Protein AF-A0A399XXJ6-F1 (afdb_monomer)

Mean predicted aligned error: 16.65 Å

Nearest PDB structures (foldseek):
  1hqc-assembly2_B  TM=5.751E-01  e=1.781E+00  Thermus thermophilus
  6td7-assembly1_A  TM=2.161E-01  e=7.548E+00  Chlamydomonas reinhardtii

Solvent-accessible surface are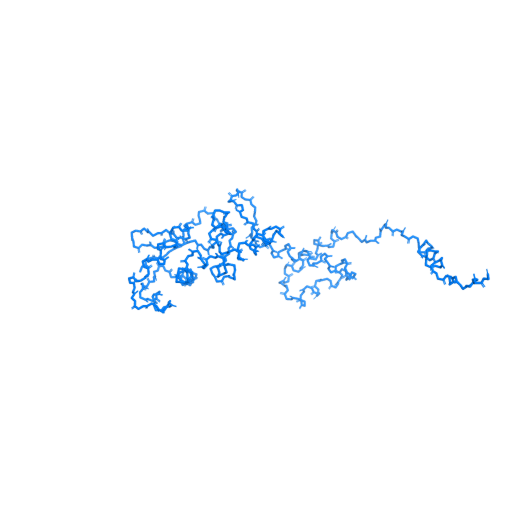a (backbone atoms only — not comparable to full-atom values): 12657 Å² total; per-residue (Å²): 69,40,40,46,67,54,80,70,96,45,100,67,73,72,78,47,40,46,57,84,32,70,63,35,59,68,63,44,23,84,75,41,36,64,63,21,47,48,50,49,34,57,53,51,50,42,40,75,74,70,40,57,58,48,57,52,52,60,55,19,56,76,66,74,45,95,43,49,72,68,47,53,61,26,53,48,37,31,33,77,68,69,46,27,46,78,55,96,73,29,42,27,29,52,84,42,43,65,54,72,41,74,80,58,42,73,71,41,58,70,73,57,32,51,54,49,50,52,39,38,77,68,66,75,47,69,57,74,74,88,66,87,85,81,85,75,54,74,59,62,58,47,51,50,41,26,54,51,38,41,49,44,45,74,73,67,47,55,78,91,50,45,44,62,56,34,46,75,70,70,44,57,67,72,53,27,50,56,14,38,54,56,22,58,78,65,53,73,70,91,78,81,72,80,70,52,70,64,59,59,48,51,56,52,54,68,72,64,63,79,88,74,81,81,92,131

Sequence (216 aa):
MKIAYLNDDNDASPPGHLPTSRYVRRYWSPLLGTAAVGCFIVITEAIDDGRTSIPPLEIAEALGLESPTDLTQPIANLARSGLAVAINGQVLVRRTAPTLRQEYEYRLPPALREAHRRLRSQGLISSSPPQPAAERTGHDEVDRARLLALSLLRMGLAPERLEDEMHRRRLHPALAYQASVWAIERHVPASDSICDEREIREICEAALVPTSDQSA

Radius of gyration: 27.02 Å; Cα contacts (8 Å, |Δi|>4): 228; chains: 1; bounding box: 94×39×58 Å

pLDDT: mean 75.76, std 18.96, range [28.94, 95.62]

Structure (mmCIF, N/CA/C/O backbone):
data_AF-A0A399XXJ6-F1
#
_entry.id   AF-A0A399XXJ6-F1
#
loop_
_atom_site.group_PDB
_atom_site.id
_atom_site.type_symbol
_atom_site.label_atom_id
_atom_site.label_alt_id
_atom_site.label_comp_id
_atom_site.label_asym_id
_atom_site.label_entity_id
_atom_site.label_seq_id
_atom_site.pdbx_PDB_ins_code
_atom_site.Cartn_x
_atom_site.Cartn_y
_atom_site.Cartn_z
_atom_site.occupancy
_atom_site.B_iso_or_equiv
_atom_site.auth_seq_id
_atom_site.auth_comp_id
_atom_site.auth_asym_id
_atom_site.auth_atom_id
_atom_site.pdbx_PDB_model_num
ATOM 1 N N . MET A 1 1 ? -19.306 1.334 6.830 1.00 89.44 1 MET A N 1
ATOM 2 C CA . MET A 1 1 ? -18.489 2.447 6.306 1.00 89.44 1 MET A CA 1
ATOM 3 C C . MET A 1 1 ? -18.336 2.221 4.820 1.00 89.44 1 MET A C 1
ATOM 5 O O . MET A 1 1 ? -17.965 1.118 4.438 1.00 89.44 1 MET A O 1
ATOM 9 N N . LYS A 1 2 ? -18.683 3.207 3.987 1.00 89.62 2 LYS A N 1
ATOM 10 C CA . LYS A 1 2 ? -18.550 3.054 2.531 1.00 89.62 2 LYS A CA 1
ATOM 11 C C . LYS A 1 2 ? -17.080 3.128 2.139 1.00 89.62 2 LYS A C 1
ATOM 13 O O . LYS A 1 2 ? -16.351 3.955 2.688 1.00 89.62 2 LYS A O 1
ATOM 18 N N . ILE A 1 3 ? -16.681 2.275 1.206 1.00 89.38 3 ILE A N 1
ATOM 19 C CA . ILE A 1 3 ? -15.308 2.175 0.720 1.00 89.38 3 ILE A CA 1
ATOM 20 C C . ILE A 1 3 ? -15.307 2.141 -0.802 1.00 89.38 3 ILE A C 1
ATOM 22 O O . ILE A 1 3 ? -16.217 1.589 -1.417 1.00 89.38 3 ILE A O 1
ATOM 26 N N . ALA A 1 4 ? -14.299 2.762 -1.394 1.00 83.44 4 ALA A N 1
ATOM 27 C CA . ALA A 1 4 ? -14.036 2.707 -2.823 1.00 83.44 4 ALA A CA 1
ATOM 28 C C . ALA A 1 4 ? -12.575 3.082 -3.076 1.00 83.44 4 ALA A C 1
ATOM 30 O O . ALA A 1 4 ? -11.894 3.616 -2.192 1.00 83.44 4 ALA A O 1
ATOM 31 N N . TYR A 1 5 ? -12.094 2.840 -4.291 1.00 86.12 5 TYR A N 1
ATOM 32 C CA . TYR A 1 5 ? -10.847 3.454 -4.713 1.00 86.12 5 TYR A CA 1
ATOM 33 C C . TYR A 1 5 ? -11.047 4.951 -4.964 1.00 86.12 5 TYR A C 1
ATOM 35 O O . TYR A 1 5 ? -12.102 5.394 -5.415 1.00 86.12 5 TYR A O 1
ATOM 43 N N . LEU A 1 6 ? -10.025 5.742 -4.649 1.00 81.62 6 LEU A N 1
ATOM 44 C CA . LEU A 1 6 ? -9.923 7.132 -5.078 1.00 81.62 6 LEU A CA 1
ATOM 45 C C . LEU A 1 6 ? -9.841 7.131 -6.620 1.00 81.62 6 LEU A C 1
ATOM 47 O O . LEU A 1 6 ? -8.840 6.638 -7.129 1.00 81.62 6 LEU A O 1
ATOM 51 N N . ASN A 1 7 ? -10.894 7.600 -7.313 1.00 61.00 7 ASN A N 1
ATOM 52 C CA . ASN A 1 7 ? -11.099 7.540 -8.776 1.00 61.00 7 ASN A CA 1
ATOM 53 C C . ASN A 1 7 ? -9.805 7.439 -9.617 1.00 61.00 7 ASN A C 1
ATOM 55 O O . ASN A 1 7 ? -9.025 8.390 -9.679 1.00 61.00 7 ASN A O 1
ATOM 59 N N . ASP A 1 8 ? -9.642 6.305 -10.309 1.00 49.72 8 ASP A N 1
ATOM 60 C CA . ASP A 1 8 ? -8.789 6.133 -11.493 1.00 49.72 8 ASP A CA 1
ATOM 61 C C . ASP A 1 8 ? -9.619 6.619 -12.707 1.00 49.72 8 ASP A C 1
ATOM 63 O O . ASP A 1 8 ? -10.210 5.819 -13.421 1.00 49.72 8 ASP A O 1
ATOM 67 N N . ASP A 1 9 ? -9.699 7.931 -12.971 1.00 38.97 9 ASP A N 1
ATOM 68 C CA . ASP A 1 9 ? -10.221 8.454 -14.264 1.00 38.97 9 ASP A CA 1
ATOM 69 C C . ASP A 1 9 ? -9.230 8.203 -15.428 1.00 38.97 9 ASP A C 1
ATOM 71 O O . ASP A 1 9 ? -9.259 8.843 -16.477 1.00 38.97 9 ASP A O 1
ATOM 75 N N . ASN A 1 10 ? -8.299 7.272 -15.237 1.00 41.50 10 ASN A N 1
ATOM 76 C CA . ASN A 1 10 ? -7.299 6.876 -16.201 1.00 41.50 10 ASN A CA 1
ATOM 77 C C . ASN A 1 10 ? -7.012 5.394 -15.940 1.00 41.50 10 ASN A C 1
ATOM 79 O O . ASN A 1 10 ? -6.509 5.058 -14.873 1.00 41.50 10 ASN A O 1
ATOM 83 N N . ASP A 1 11 ? -7.293 4.514 -16.904 1.00 39.56 11 ASP A N 1
ATOM 84 C CA . ASP A 1 11 ? -7.053 3.053 -16.861 1.00 39.56 11 ASP A CA 1
ATOM 85 C C . ASP A 1 11 ? -5.584 2.645 -16.564 1.00 39.56 11 ASP A C 1
ATOM 87 O O . ASP A 1 11 ? -5.227 1.467 -16.536 1.00 39.56 11 ASP A O 1
ATOM 91 N N . ALA A 1 12 ? -4.700 3.614 -16.324 1.00 46.28 12 ALA A N 1
ATOM 92 C CA . ALA A 1 12 ? -3.326 3.436 -15.897 1.00 46.28 12 ALA A CA 1
ATOM 93 C C . ALA A 1 12 ? -3.186 3.769 -14.403 1.00 46.28 12 ALA A C 1
ATOM 95 O O . ALA A 1 12 ? -2.730 4.855 -14.035 1.00 46.28 12 ALA A O 1
ATOM 96 N N . SER A 1 13 ? -3.533 2.810 -13.540 1.00 44.03 13 SER A N 1
ATOM 97 C CA . SER A 1 13 ? -3.241 2.897 -12.105 1.00 44.03 13 SER A CA 1
ATOM 98 C C . SER A 1 13 ? -1.746 3.238 -11.916 1.00 44.03 13 SER A C 1
ATOM 100 O O . SER A 1 13 ? -0.884 2.540 -12.462 1.00 44.03 13 SER A O 1
ATOM 102 N N . PRO A 1 14 ? -1.386 4.322 -11.204 1.00 47.25 14 PRO A N 1
ATOM 103 C CA . PRO A 1 14 ? -0.011 4.811 -11.163 1.00 47.25 14 PRO A CA 1
ATOM 104 C C . PRO A 1 14 ? 0.947 3.779 -10.543 1.00 47.25 14 PRO A C 1
ATOM 106 O O . PRO A 1 14 ? 0.575 3.099 -9.577 1.00 47.25 14 PRO A O 1
ATOM 109 N N . PRO A 1 15 ? 2.205 3.698 -11.023 1.00 63.66 15 PRO A N 1
ATOM 110 C CA . PRO A 1 15 ? 3.189 2.746 -10.523 1.00 63.66 15 PRO A CA 1
ATOM 111 C C . PRO A 1 15 ? 3.397 2.929 -9.018 1.00 63.66 15 PRO A C 1
ATOM 113 O O . PRO A 1 15 ? 3.854 3.972 -8.544 1.00 63.66 15 PRO A O 1
ATOM 116 N N . GLY A 1 16 ? 3.070 1.892 -8.256 1.00 75.62 16 GLY A N 1
ATOM 117 C CA . GLY A 1 16 ? 3.161 1.899 -6.805 1.00 75.62 16 GLY A CA 1
ATOM 118 C C . GLY A 1 16 ? 3.328 0.496 -6.242 1.00 75.62 16 GLY A C 1
ATOM 119 O O . GLY A 1 16 ? 3.365 -0.497 -6.960 1.00 75.62 16 GLY A O 1
ATOM 120 N N . HIS A 1 17 ? 3.464 0.426 -4.929 1.00 83.00 17 HIS A N 1
ATOM 121 C CA . HIS A 1 17 ? 3.656 -0.798 -4.174 1.00 83.00 17 HIS A CA 1
ATOM 122 C C . HIS A 1 17 ? 2.310 -1.276 -3.644 1.00 83.00 17 HIS A C 1
ATOM 124 O O . HIS A 1 17 ? 1.564 -0.490 -3.054 1.00 83.00 17 HIS A O 1
ATOM 130 N N . LEU A 1 18 ? 2.013 -2.564 -3.826 1.00 85.81 18 LEU A N 1
ATOM 131 C CA . LEU A 1 18 ? 0.809 -3.166 -3.259 1.00 85.81 18 LEU A CA 1
ATOM 132 C C . LEU A 1 18 ? 0.791 -2.998 -1.728 1.00 85.81 18 LEU A C 1
ATOM 134 O O . LEU A 1 18 ? 1.863 -3.060 -1.108 1.00 85.81 18 LEU A O 1
ATOM 138 N N . PRO A 1 19 ? -0.389 -2.841 -1.104 1.00 85.88 19 PRO A N 1
ATOM 139 C CA . PRO A 1 19 ? -0.533 -2.717 0.351 1.00 85.88 19 PRO A CA 1
ATOM 140 C C . PRO A 1 19 ? 0.173 -3.840 1.126 1.00 85.88 19 PRO A C 1
ATOM 142 O O . PRO A 1 19 ? 0.833 -3.598 2.136 1.00 85.88 19 PRO A O 1
ATOM 145 N N . THR A 1 20 ? 0.114 -5.064 0.599 1.00 85.25 20 THR A N 1
ATOM 146 C CA . THR A 1 20 ? 0.713 -6.272 1.187 1.00 85.25 20 THR A CA 1
ATOM 147 C C . THR A 1 20 ? 2.219 -6.402 0.939 1.00 85.25 20 THR A C 1
ATOM 149 O O . THR A 1 20 ? 2.886 -7.239 1.554 1.00 85.25 20 THR A O 1
ATOM 152 N N . SER A 1 21 ? 2.791 -5.569 0.065 1.00 83.88 21 SER A N 1
ATOM 153 C CA . SER A 1 21 ? 4.190 -5.677 -0.346 1.00 83.88 21 SER A CA 1
ATOM 154 C C . SER A 1 21 ? 5.167 -5.465 0.814 1.00 83.88 21 SER A C 1
ATOM 156 O O . SER A 1 21 ? 4.954 -4.682 1.749 1.00 83.88 21 SER A O 1
ATOM 158 N N . ARG A 1 22 ? 6.339 -6.102 0.702 1.00 85.81 22 ARG A N 1
ATOM 159 C CA . ARG A 1 22 ? 7.446 -5.901 1.648 1.00 85.81 22 ARG A CA 1
ATOM 160 C C . ARG A 1 22 ? 7.877 -4.436 1.726 1.00 85.81 22 ARG A C 1
ATOM 162 O O . ARG A 1 22 ? 8.304 -3.991 2.789 1.00 85.81 22 ARG A O 1
ATOM 169 N N . TYR A 1 23 ? 7.777 -3.696 0.622 1.00 88.81 23 TYR A N 1
ATOM 170 C CA . TYR A 1 23 ? 8.136 -2.285 0.584 1.00 88.81 23 TYR A CA 1
ATOM 171 C C . TYR A 1 23 ? 7.228 -1.455 1.503 1.00 88.81 23 TYR A C 1
ATOM 173 O O . TYR A 1 23 ? 7.738 -0.727 2.356 1.00 88.81 23 TYR A O 1
ATOM 181 N N . VAL A 1 24 ? 5.902 -1.607 1.394 1.00 88.44 24 VAL A N 1
ATOM 182 C CA . VAL A 1 24 ? 4.937 -0.895 2.253 1.00 88.44 24 VAL A CA 1
ATOM 183 C C . VAL A 1 24 ? 5.159 -1.253 3.716 1.00 88.44 24 VAL A C 1
ATOM 185 O O . VAL A 1 24 ? 5.361 -0.370 4.553 1.00 88.44 24 VAL A O 1
ATOM 188 N N . ARG A 1 25 ? 5.262 -2.547 4.022 1.00 89.44 25 ARG A N 1
ATOM 189 C CA . ARG A 1 25 ? 5.522 -3.003 5.391 1.00 89.44 25 ARG A CA 1
ATOM 190 C C . ARG A 1 25 ? 6.818 -2.429 5.972 1.00 89.44 25 ARG A C 1
ATOM 192 O O . ARG A 1 25 ? 6.857 -2.067 7.141 1.00 89.44 25 ARG A O 1
ATOM 199 N N . ARG A 1 26 ? 7.882 -2.327 5.171 1.00 90.88 26 ARG A N 1
ATOM 200 C CA . ARG A 1 26 ? 9.201 -1.879 5.643 1.00 90.88 26 ARG A CA 1
ATOM 201 C C . ARG A 1 26 ? 9.332 -0.361 5.749 1.00 90.88 26 ARG A C 1
ATOM 203 O O . ARG A 1 26 ? 9.977 0.113 6.679 1.00 90.88 26 ARG A O 1
ATOM 210 N N . TYR A 1 27 ? 8.774 0.388 4.801 1.00 92.88 27 TYR A N 1
ATOM 211 C CA . TYR A 1 27 ? 9.033 1.825 4.664 1.00 92.88 27 TYR A CA 1
ATOM 212 C C . TYR A 1 27 ? 7.829 2.699 5.017 1.00 92.88 27 TYR A C 1
ATOM 214 O O . TYR A 1 27 ? 8.012 3.781 5.564 1.00 92.88 27 TYR A O 1
ATOM 222 N N . TRP A 1 28 ? 6.603 2.233 4.780 1.00 93.06 28 TRP A N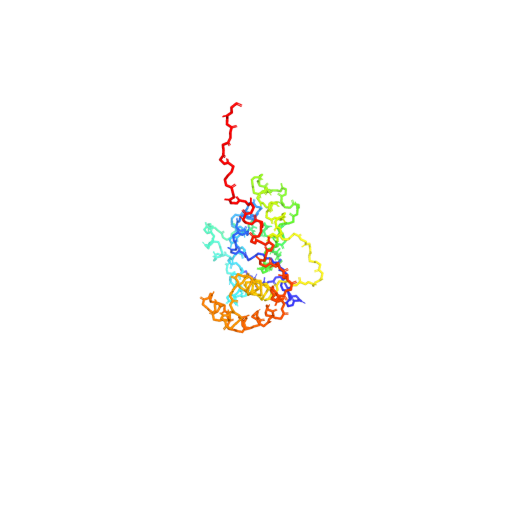 1
ATOM 223 C CA . TRP A 1 28 ? 5.400 2.975 5.163 1.00 93.06 28 TRP A CA 1
ATOM 224 C C . TRP A 1 28 ? 4.985 2.704 6.613 1.00 93.06 28 TRP A C 1
ATOM 226 O O . TRP A 1 28 ? 4.553 3.629 7.296 1.00 93.06 28 TRP A O 1
ATOM 236 N N . SER A 1 29 ? 5.188 1.491 7.140 1.00 93.00 29 SER A N 1
ATOM 237 C CA . SER A 1 29 ? 4.816 1.172 8.532 1.00 93.00 29 SER A CA 1
ATOM 238 C C . SER A 1 29 ? 5.458 2.079 9.593 1.00 93.00 29 SER A C 1
ATOM 240 O O . SER A 1 29 ? 4.739 2.468 10.510 1.00 93.00 29 SER A O 1
ATOM 242 N N . PRO A 1 30 ? 6.748 2.470 9.511 1.00 92.50 30 PRO A N 1
ATOM 243 C CA . PRO A 1 30 ? 7.337 3.403 10.478 1.00 92.50 30 PRO A CA 1
ATOM 244 C C . PRO A 1 30 ? 6.735 4.814 10.431 1.00 92.50 30 PRO A C 1
ATOM 246 O O . PRO A 1 30 ? 6.847 5.557 11.398 1.00 92.50 30 PRO A O 1
ATOM 249 N N . LEU A 1 31 ? 6.126 5.196 9.304 1.00 91.62 31 LEU A N 1
ATOM 250 C CA . LEU A 1 31 ? 5.549 6.526 9.093 1.00 91.62 31 LEU A CA 1
ATOM 251 C C . LEU A 1 31 ? 4.061 6.574 9.450 1.00 91.62 31 LEU A C 1
ATOM 253 O O . LEU A 1 31 ? 3.579 7.586 9.952 1.00 91.62 31 LEU A O 1
ATOM 257 N N . LEU A 1 32 ? 3.335 5.494 9.161 1.00 91.94 32 LEU A N 1
ATOM 258 C CA . LEU A 1 32 ? 1.883 5.410 9.332 1.00 91.94 32 LEU A CA 1
ATOM 259 C C . LEU A 1 32 ? 1.470 4.699 10.624 1.00 91.94 32 LEU A C 1
ATOM 261 O O . LEU A 1 32 ? 0.349 4.884 11.093 1.00 91.94 32 LEU A O 1
ATOM 265 N N . GLY A 1 33 ? 2.347 3.868 11.183 1.00 92.56 33 GLY A N 1
ATOM 266 C CA . GLY A 1 33 ? 1.992 2.868 12.184 1.00 92.56 33 GLY A CA 1
ATOM 267 C C . GLY A 1 33 ? 1.453 1.581 11.552 1.00 92.56 33 GLY A C 1
ATOM 268 O O . GLY A 1 33 ? 0.931 1.569 10.434 1.00 92.56 33 GLY A O 1
ATOM 269 N N . THR A 1 34 ? 1.576 0.476 12.287 1.00 93.56 34 THR A N 1
ATOM 270 C CA . THR A 1 34 ? 1.149 -0.862 11.846 1.00 93.56 34 THR A CA 1
ATOM 271 C C . THR A 1 34 ? -0.357 -0.938 11.609 1.00 93.56 34 THR A C 1
ATOM 273 O O . THR A 1 34 ? -0.778 -1.464 10.584 1.00 93.56 34 THR A O 1
ATOM 276 N N . ALA A 1 35 ? -1.162 -0.341 12.493 1.00 93.94 35 ALA A N 1
ATOM 277 C CA . ALA A 1 35 ? -2.619 -0.322 12.369 1.00 93.94 35 ALA A CA 1
ATOM 278 C C . ALA A 1 35 ? -3.102 0.415 11.107 1.00 93.94 35 ALA A C 1
ATOM 280 O O . ALA A 1 35 ? -4.049 -0.019 10.465 1.00 93.94 35 ALA A O 1
ATOM 281 N N . ALA A 1 36 ? -2.431 1.497 10.698 1.00 95.44 36 ALA A N 1
ATOM 282 C CA . ALA A 1 36 ? -2.765 2.206 9.461 1.00 95.44 36 ALA A CA 1
ATOM 283 C C . ALA A 1 36 ? -2.433 1.375 8.215 1.00 95.44 36 ALA A C 1
ATOM 285 O O . ALA A 1 36 ? -3.239 1.313 7.293 1.00 95.44 36 ALA A O 1
ATOM 286 N N . VAL A 1 37 ? -1.280 0.695 8.197 1.00 95.00 37 VAL A N 1
ATOM 287 C CA . VAL A 1 37 ? -0.928 -0.227 7.103 1.00 95.00 37 VAL A CA 1
ATOM 288 C C . VAL A 1 37 ? -1.893 -1.413 7.047 1.00 95.00 37 VAL A C 1
ATOM 290 O O . VAL A 1 37 ? -2.317 -1.789 5.961 1.00 95.00 37 VAL A O 1
ATOM 293 N N . GLY A 1 38 ? -2.277 -1.977 8.193 1.00 94.31 38 GLY A N 1
ATOM 294 C CA . GLY A 1 38 ? -3.279 -3.041 8.242 1.00 94.31 38 GLY A CA 1
ATOM 295 C C . GLY A 1 38 ? -4.645 -2.566 7.745 1.00 94.31 38 GLY A C 1
ATOM 296 O O . GLY A 1 38 ? -5.252 -3.228 6.913 1.00 94.31 38 GLY A O 1
ATOM 297 N N . CYS A 1 39 ? -5.095 -1.386 8.184 1.00 95.62 39 CYS A N 1
ATOM 298 C CA . CYS A 1 39 ? -6.340 -0.773 7.717 1.00 95.62 39 CYS A CA 1
ATOM 299 C C . CYS A 1 39 ? -6.326 -0.579 6.195 1.00 95.62 39 CYS A C 1
ATOM 301 O O . CYS A 1 39 ? -7.314 -0.859 5.523 1.00 95.62 39 CYS A O 1
ATOM 303 N N . PHE A 1 40 ? -5.179 -0.170 5.641 1.00 95.00 40 PHE A N 1
ATOM 304 C CA . PHE A 1 40 ? -5.001 -0.053 4.200 1.00 95.00 40 PHE A CA 1
ATOM 305 C C . PHE A 1 40 ? -5.209 -1.395 3.493 1.00 95.00 40 PHE A C 1
ATOM 307 O O . PHE A 1 40 ? -6.017 -1.450 2.577 1.00 95.00 40 PHE A O 1
ATOM 314 N N . ILE A 1 41 ? -4.554 -2.463 3.965 1.00 93.12 41 ILE A N 1
ATOM 315 C CA . ILE A 1 41 ? -4.683 -3.821 3.413 1.00 93.12 41 ILE A CA 1
ATOM 316 C C . ILE A 1 41 ? -6.140 -4.296 3.457 1.00 93.12 41 ILE A C 1
ATOM 318 O O . ILE A 1 41 ? -6.696 -4.611 2.410 1.00 93.12 41 ILE A O 1
ATOM 322 N N . VAL A 1 42 ? -6.774 -4.265 4.635 1.00 94.81 42 VAL A N 1
ATOM 323 C CA . VAL A 1 42 ? -8.146 -4.766 4.836 1.00 94.81 42 VAL A CA 1
ATOM 324 C C . VAL A 1 42 ? -9.146 -4.033 3.941 1.00 94.81 42 VAL A C 1
ATOM 326 O O . VAL A 1 42 ? -10.002 -4.659 3.322 1.00 94.81 42 VAL A O 1
ATOM 329 N N . ILE A 1 43 ? -9.041 -2.703 3.838 1.00 93.38 43 ILE A N 1
ATOM 330 C CA . ILE A 1 43 ? -9.942 -1.925 2.979 1.00 93.38 43 ILE A CA 1
ATOM 331 C C . ILE A 1 43 ? -9.694 -2.251 1.504 1.00 93.38 43 ILE A C 1
ATOM 333 O O . ILE A 1 43 ? -10.659 -2.411 0.762 1.00 93.38 43 ILE A O 1
ATOM 337 N N . THR A 1 44 ? -8.435 -2.352 1.065 1.00 91.25 44 THR A N 1
ATOM 338 C CA . THR A 1 44 ? -8.136 -2.674 -0.337 1.00 91.25 44 THR A CA 1
ATOM 339 C C . THR A 1 44 ? -8.576 -4.081 -0.721 1.00 91.25 44 THR A C 1
ATOM 341 O O . THR A 1 44 ? -9.179 -4.225 -1.775 1.00 91.25 44 THR A O 1
ATOM 344 N N . GLU A 1 45 ? -8.363 -5.077 0.143 1.00 88.69 45 GLU A N 1
ATOM 345 C CA . GLU A 1 45 ? -8.810 -6.458 -0.079 1.00 88.69 45 GLU A CA 1
ATOM 346 C C . GLU A 1 45 ? -10.336 -6.524 -0.162 1.00 88.69 45 GLU A C 1
ATOM 348 O O . GLU A 1 45 ? -10.876 -7.102 -1.097 1.00 88.69 45 GLU A O 1
ATOM 353 N N . ALA A 1 46 ? -11.046 -5.831 0.735 1.00 86.44 46 ALA A N 1
ATOM 354 C CA . ALA A 1 46 ? -12.502 -5.767 0.675 1.00 86.44 46 ALA A CA 1
ATOM 355 C C . ALA A 1 46 ? -13.012 -5.162 -0.647 1.00 86.44 46 ALA A C 1
ATOM 357 O O . ALA A 1 46 ? -14.016 -5.633 -1.180 1.00 86.44 46 ALA A O 1
ATOM 358 N N . ILE A 1 47 ? -12.344 -4.133 -1.182 1.00 86.00 47 ILE A N 1
ATOM 359 C CA . ILE A 1 47 ? -12.707 -3.546 -2.481 1.00 86.00 47 ILE A CA 1
ATOM 360 C C . ILE A 1 47 ? -12.381 -4.511 -3.630 1.00 86.00 47 ILE A C 1
ATOM 362 O O . ILE A 1 47 ? -13.214 -4.668 -4.522 1.00 86.00 47 ILE A O 1
ATOM 366 N N . ASP A 1 48 ? -11.211 -5.160 -3.610 1.00 83.44 48 ASP A N 1
ATOM 367 C CA . ASP A 1 48 ? -10.801 -6.154 -4.616 1.00 83.44 48 ASP A CA 1
ATOM 368 C C . ASP A 1 48 ? -11.755 -7.371 -4.636 1.00 83.44 48 ASP A C 1
ATOM 370 O O . ASP A 1 48 ? -12.067 -7.890 -5.707 1.00 83.44 48 ASP A O 1
ATOM 374 N N . ASP A 1 49 ? -12.320 -7.747 -3.483 1.00 85.06 49 ASP A N 1
ATOM 375 C CA . ASP A 1 49 ? -13.385 -8.755 -3.342 1.00 85.06 49 ASP A CA 1
ATOM 376 C C . ASP A 1 49 ? -14.772 -8.257 -3.815 1.00 85.06 49 ASP A C 1
ATOM 378 O O . ASP A 1 49 ? -15.784 -8.951 -3.690 1.00 85.06 49 ASP A O 1
ATOM 382 N N . GLY A 1 50 ? -14.854 -7.035 -4.348 1.00 81.38 50 GLY A N 1
ATOM 383 C CA . GLY A 1 50 ? -16.071 -6.437 -4.897 1.00 81.38 50 GLY A CA 1
ATOM 384 C C . GLY A 1 50 ? -16.986 -5.773 -3.863 1.00 81.38 50 GLY A C 1
ATOM 385 O O . GLY A 1 50 ? -18.128 -5.426 -4.180 1.00 81.38 50 GLY A O 1
ATOM 386 N N . ARG A 1 51 ? -16.531 -5.572 -2.620 1.00 86.56 51 ARG A N 1
ATOM 387 C CA . ARG A 1 51 ? -17.340 -4.924 -1.576 1.00 86.56 51 ARG A CA 1
ATOM 388 C C . ARG A 1 51 ? -17.283 -3.404 -1.713 1.00 86.56 51 ARG A C 1
ATOM 390 O O . ARG A 1 51 ? -16.231 -2.799 -1.872 1.00 86.56 51 ARG A O 1
ATOM 397 N N . THR A 1 52 ? -18.434 -2.761 -1.542 1.00 89.12 52 THR A N 1
ATOM 398 C CA . THR A 1 52 ? -18.581 -1.289 -1.556 1.00 89.12 52 THR A CA 1
ATOM 399 C C . THR A 1 52 ? -18.749 -0.689 -0.155 1.00 89.12 52 THR A C 1
ATOM 401 O O . THR A 1 52 ? -18.839 0.528 0.035 1.00 89.12 52 THR A O 1
ATOM 404 N N . SER A 1 53 ? -18.821 -1.544 0.866 1.00 92.06 53 SER A N 1
ATOM 405 C CA . SER A 1 53 ? -18.940 -1.152 2.265 1.00 92.06 53 SER A CA 1
ATOM 406 C C . SER A 1 53 ? -18.401 -2.253 3.169 1.00 92.06 53 SER A C 1
ATOM 408 O O . SER A 1 53 ? -18.629 -3.439 2.932 1.00 92.06 53 SER A O 1
ATOM 410 N N . ILE A 1 54 ? -17.755 -1.833 4.252 1.00 90.88 54 ILE A N 1
ATOM 411 C CA . ILE A 1 54 ? -17.270 -2.700 5.324 1.00 90.88 54 ILE A CA 1
ATOM 412 C C . ILE A 1 54 ? -17.703 -2.122 6.684 1.00 90.88 54 ILE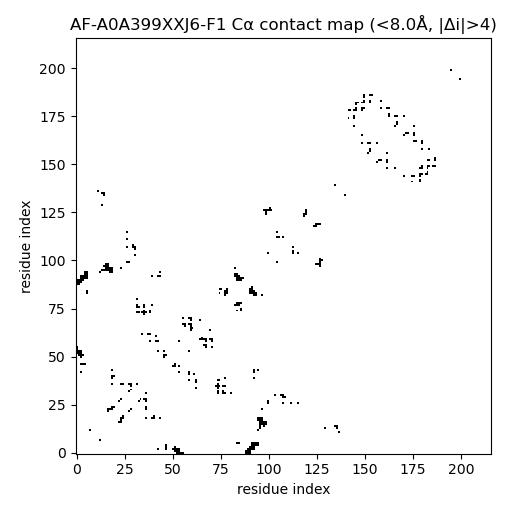 A C 1
ATOM 414 O O . ILE A 1 54 ? -17.648 -0.898 6.887 1.00 90.88 54 ILE A O 1
ATOM 418 N N . PRO A 1 55 ? -18.223 -2.933 7.619 1.00 93.06 55 PRO A N 1
ATOM 419 C CA . PRO A 1 55 ? -18.465 -2.505 8.993 1.00 93.06 55 PRO A CA 1
ATOM 420 C C . PRO A 1 55 ? -17.154 -2.060 9.667 1.00 93.06 55 PRO A C 1
ATOM 422 O O . PRO A 1 55 ? -16.168 -2.786 9.600 1.00 93.06 55 PRO A O 1
ATOM 425 N N . PRO A 1 56 ? -17.113 -0.903 10.355 1.00 93.38 56 PRO A N 1
ATOM 426 C CA . PRO A 1 56 ? -15.926 -0.488 11.106 1.00 93.38 56 PRO A CA 1
ATOM 427 C C . PRO A 1 56 ? -15.459 -1.523 12.133 1.00 93.38 56 PRO A C 1
ATOM 429 O O . PRO A 1 56 ? -14.265 -1.702 12.314 1.00 93.38 56 PRO A O 1
ATOM 432 N N . LEU A 1 57 ? -16.390 -2.238 12.770 1.00 94.12 57 LEU A N 1
ATOM 433 C CA . LEU A 1 57 ? -16.054 -3.299 13.719 1.00 94.12 57 LEU A CA 1
ATOM 434 C C . LEU A 1 57 ? -15.240 -4.425 13.071 1.00 94.12 57 LEU A C 1
ATOM 436 O O . LEU A 1 57 ? -14.250 -4.845 13.647 1.00 94.12 57 LEU A O 1
ATOM 440 N N . GLU A 1 58 ? -15.578 -4.818 11.842 1.00 93.50 58 GLU A N 1
ATOM 441 C CA . GLU A 1 58 ? -14.851 -5.858 11.103 1.00 93.50 58 GLU A CA 1
ATOM 442 C C . GLU A 1 58 ? -13.387 -5.451 10.853 1.00 93.50 58 GLU A C 1
ATOM 444 O O . GLU A 1 58 ? -12.473 -6.258 11.004 1.00 93.50 58 GLU A O 1
ATOM 449 N N . ILE A 1 59 ? -13.140 -4.172 10.539 1.00 93.56 59 ILE A N 1
ATOM 450 C CA . ILE A 1 59 ? -11.769 -3.659 10.397 1.00 93.56 59 ILE A CA 1
ATOM 451 C C . ILE A 1 59 ? -11.060 -3.651 11.756 1.00 93.56 59 ILE A C 1
ATOM 453 O O . ILE A 1 59 ? -9.895 -4.027 11.834 1.00 93.56 59 ILE A O 1
ATOM 457 N N . ALA A 1 60 ? -11.729 -3.210 12.824 1.00 93.88 60 ALA A N 1
ATOM 458 C CA . ALA A 1 60 ? -11.135 -3.175 14.158 1.00 93.88 60 ALA A CA 1
ATOM 459 C C . ALA A 1 60 ? -10.718 -4.580 14.620 1.00 93.88 60 ALA A C 1
ATOM 461 O O . ALA A 1 60 ? -9.573 -4.767 15.030 1.00 93.88 60 ALA A O 1
ATOM 462 N N . GLU A 1 61 ? -11.593 -5.571 14.447 1.00 93.81 61 GLU A N 1
ATOM 463 C CA . GLU A 1 61 ? -11.332 -6.980 14.754 1.00 93.81 61 GLU A CA 1
ATOM 464 C C . GLU A 1 61 ? -10.163 -7.537 13.933 1.00 93.81 61 GLU A C 1
ATOM 466 O O . GLU A 1 61 ? -9.248 -8.138 14.498 1.00 93.81 61 GLU A O 1
ATOM 471 N N . ALA A 1 62 ? -10.122 -7.264 12.623 1.00 91.75 62 ALA A N 1
ATOM 472 C CA . ALA A 1 62 ? -9.016 -7.680 11.756 1.00 91.75 62 ALA A CA 1
ATOM 473 C C . ALA A 1 62 ? -7.657 -7.087 12.180 1.00 91.75 62 ALA A C 1
ATOM 475 O O . ALA A 1 62 ? -6.603 -7.660 11.894 1.00 91.75 62 ALA A O 1
ATOM 476 N N . LEU A 1 63 ? -7.668 -5.942 12.868 1.00 92.50 63 LEU A N 1
ATOM 477 C CA . LEU A 1 63 ? -6.476 -5.265 13.380 1.00 92.50 63 LEU A CA 1
ATOM 478 C C . LEU A 1 63 ? -6.170 -5.581 14.849 1.00 92.50 63 LEU A C 1
ATOM 480 O O . LEU A 1 63 ? -5.158 -5.097 15.360 1.00 92.50 63 LEU A O 1
ATOM 484 N N . GLY A 1 64 ? -7.011 -6.374 15.521 1.00 93.75 64 GLY A N 1
ATOM 485 C CA . GLY A 1 64 ? -6.895 -6.650 16.953 1.00 93.75 64 GLY A CA 1
ATOM 486 C C . GLY A 1 64 ? -7.130 -5.417 17.833 1.00 93.75 64 GLY A C 1
ATOM 487 O O . GLY A 1 64 ? -6.522 -5.304 18.895 1.00 93.75 64 GLY A O 1
ATOM 488 N N . LEU A 1 65 ? -7.952 -4.471 17.373 1.00 91.56 65 LEU A N 1
ATOM 489 C CA . LEU A 1 65 ? -8.362 -3.292 18.136 1.00 91.56 65 LEU A CA 1
ATOM 490 C C . LEU A 1 65 ? -9.605 -3.606 18.975 1.00 91.56 65 LEU A C 1
ATOM 492 O O . LEU A 1 65 ? -10.460 -4.387 18.563 1.00 91.56 65 LEU A O 1
ATOM 496 N N . GLU A 1 66 ? -9.717 -2.965 20.136 1.00 90.56 66 GLU A N 1
ATOM 497 C CA . GLU A 1 66 ? -10.812 -3.214 21.081 1.00 90.56 66 GLU A CA 1
ATOM 498 C C . GLU A 1 66 ? -12.112 -2.513 20.670 1.00 90.56 66 GLU A C 1
ATOM 500 O O . GLU A 1 66 ? -13.201 -2.999 20.977 1.00 90.56 66 GLU A O 1
ATOM 505 N N . SER A 1 67 ? -12.019 -1.380 19.964 1.00 92.00 67 SER A N 1
ATOM 506 C CA . SER A 1 67 ? -13.183 -0.596 19.559 1.00 92.00 67 SER A CA 1
ATOM 507 C C . SER A 1 67 ? -13.079 -0.060 18.125 1.00 92.00 67 SER A C 1
ATOM 509 O O . SER A 1 67 ? -12.011 0.382 17.690 1.00 92.00 67 SER A O 1
ATOM 511 N N . PRO A 1 68 ? -14.205 0.045 17.387 1.00 90.62 68 PRO A N 1
ATOM 512 C CA . PRO A 1 68 ? -14.250 0.744 16.103 1.00 90.62 68 PRO A CA 1
ATOM 513 C C . PRO A 1 68 ? -13.792 2.2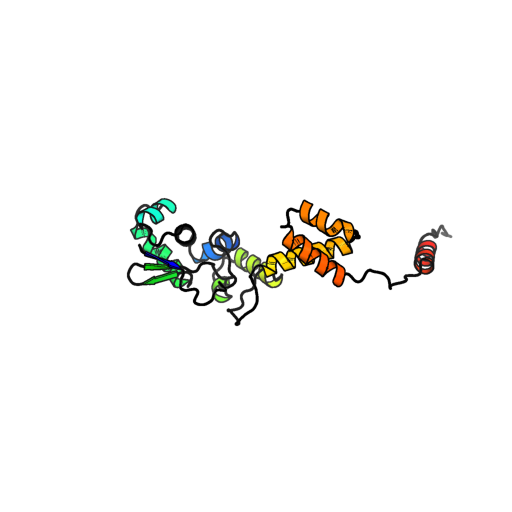07 16.166 1.00 90.62 68 PRO A C 1
ATOM 515 O O . PRO A 1 68 ? -13.347 2.755 15.158 1.00 90.62 68 PRO A O 1
ATOM 518 N N . THR A 1 69 ? -13.894 2.860 17.330 1.00 90.38 69 THR A N 1
ATOM 519 C CA . THR A 1 69 ? -13.420 4.242 17.522 1.00 90.38 69 THR A CA 1
ATOM 520 C C . THR A 1 69 ? -11.909 4.370 17.362 1.00 90.38 69 THR A C 1
ATOM 522 O O . THR A 1 69 ? -11.424 5.422 16.934 1.00 90.38 69 THR A O 1
ATOM 525 N N . ASP A 1 70 ? -11.168 3.292 17.618 1.00 90.88 70 ASP A N 1
ATOM 526 C CA . ASP A 1 70 ? -9.705 3.271 17.559 1.00 90.88 70 ASP A CA 1
ATOM 527 C C . ASP A 1 70 ? -9.190 3.333 16.115 1.00 90.88 70 ASP A C 1
ATOM 529 O O . ASP A 1 70 ? -8.027 3.659 15.876 1.00 90.88 70 ASP A O 1
ATOM 533 N N . LEU A 1 71 ? -10.072 3.126 15.127 1.00 91.44 71 LEU A N 1
ATOM 534 C CA . LEU A 1 71 ? -9.783 3.301 13.701 1.00 91.44 71 LEU A CA 1
ATOM 535 C C . LEU A 1 71 ? -9.618 4.763 13.283 1.00 91.44 71 LEU A C 1
ATOM 537 O O . LEU A 1 71 ? -9.057 5.031 12.217 1.00 91.44 71 LEU A O 1
ATOM 541 N N . THR A 1 72 ? -10.044 5.713 14.120 1.00 91.19 72 THR A N 1
ATOM 542 C CA . THR A 1 72 ? -9.953 7.149 13.822 1.00 91.19 72 THR A CA 1
ATOM 543 C C . THR A 1 72 ? -8.513 7.562 13.512 1.00 91.19 72 THR A C 1
ATOM 545 O O . THR A 1 72 ? -8.251 8.211 12.498 1.00 91.19 72 THR A O 1
ATOM 548 N N . GLN A 1 73 ? -7.555 7.141 14.343 1.00 92.56 73 GLN A N 1
ATOM 549 C CA . GLN A 1 73 ? -6.151 7.517 14.180 1.00 92.56 73 GLN A CA 1
ATOM 550 C C . GLN A 1 73 ? -5.472 6.823 12.975 1.00 92.56 73 GLN A C 1
ATOM 552 O O . GLN A 1 73 ? -4.813 7.522 12.199 1.00 92.56 73 GLN A O 1
ATOM 557 N N . PRO A 1 74 ? -5.635 5.502 12.748 1.00 93.25 74 PRO A N 1
ATOM 558 C CA . PRO A 1 74 ? -5.193 4.823 11.529 1.00 93.25 74 PRO A CA 1
ATOM 559 C C . PRO A 1 74 ? -5.719 5.458 10.237 1.00 93.25 74 PRO A C 1
ATOM 561 O O . PRO A 1 74 ? -4.933 5.743 9.332 1.00 93.25 74 PRO A O 1
ATOM 564 N N . ILE A 1 75 ? -7.023 5.745 10.163 1.00 91.75 75 ILE A N 1
ATOM 565 C CA . ILE A 1 75 ? -7.641 6.374 8.986 1.00 91.75 75 ILE A CA 1
ATOM 566 C C . ILE A 1 75 ? -7.087 7.792 8.792 1.00 91.75 75 ILE A C 1
ATOM 568 O O . ILE A 1 75 ? -6.731 8.171 7.675 1.00 91.75 75 ILE A O 1
ATOM 572 N N . ALA A 1 76 ? -6.912 8.559 9.872 1.00 88.50 76 ALA A N 1
ATOM 573 C CA . ALA A 1 76 ? -6.290 9.879 9.806 1.00 88.50 76 ALA A CA 1
ATOM 574 C C . ALA A 1 76 ? -4.818 9.825 9.349 1.00 88.50 76 ALA A C 1
ATOM 576 O O . ALA A 1 76 ? -4.368 10.719 8.630 1.00 88.50 76 ALA A O 1
ATOM 577 N N . ASN A 1 77 ? -4.056 8.792 9.728 1.00 91.69 77 ASN A N 1
ATOM 578 C CA . ASN A 1 77 ? -2.683 8.588 9.249 1.00 91.69 77 ASN A CA 1
ATOM 579 C C . ASN A 1 77 ? -2.653 8.289 7.739 1.00 91.69 77 ASN A C 1
ATOM 581 O O . ASN A 1 77 ? -1.813 8.841 7.020 1.00 91.69 77 ASN A O 1
ATOM 585 N N . LEU A 1 78 ? -3.583 7.466 7.243 1.00 88.81 78 LEU A N 1
ATOM 586 C CA . LEU A 1 7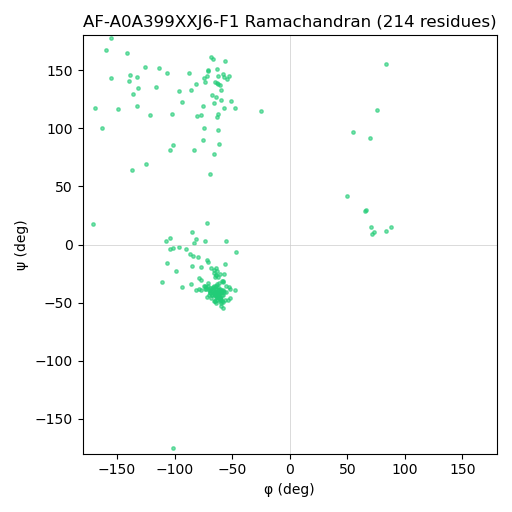8 ? -3.743 7.213 5.806 1.00 88.81 78 LEU A CA 1
ATOM 587 C C . LEU A 1 78 ? -4.139 8.485 5.046 1.00 88.81 78 LEU A C 1
ATOM 589 O O . LEU A 1 78 ? -3.581 8.771 3.987 1.00 88.81 78 LEU A O 1
ATOM 593 N N . ALA A 1 79 ? -5.028 9.299 5.616 1.00 86.88 79 ALA A N 1
ATOM 594 C CA . ALA A 1 79 ? -5.422 10.570 5.018 1.00 86.88 79 ALA A CA 1
ATOM 595 C C . ALA A 1 79 ? -4.262 11.576 4.954 1.00 86.88 79 ALA A C 1
ATOM 597 O O . ALA A 1 79 ? -3.959 12.123 3.897 1.00 86.88 79 ALA A O 1
ATOM 598 N N . ARG A 1 80 ? -3.533 11.764 6.063 1.00 86.19 80 ARG A N 1
ATOM 599 C CA . ARG A 1 80 ? -2.371 12.674 6.137 1.00 86.19 80 ARG A CA 1
ATOM 600 C C . ARG A 1 80 ? -1.213 12.277 5.221 1.00 86.19 80 ARG A C 1
ATOM 602 O O . ARG A 1 80 ? -0.379 13.116 4.887 1.00 86.19 80 ARG A O 1
ATOM 609 N N . SER A 1 81 ? -1.133 11.005 4.844 1.00 83.31 81 SER A N 1
ATOM 610 C CA . SER A 1 81 ? -0.138 10.503 3.892 1.00 83.31 81 SER A CA 1
ATOM 611 C C . SER A 1 81 ? -0.601 10.538 2.437 1.00 83.31 81 SER A C 1
ATOM 613 O O . SER A 1 81 ? 0.184 10.210 1.547 1.00 83.31 81 SER A O 1
ATOM 615 N N . GLY A 1 82 ? -1.851 10.933 2.181 1.00 83.81 82 GLY A N 1
ATOM 616 C CA . GLY A 1 82 ? -2.439 10.928 0.845 1.00 83.81 82 GLY A CA 1
ATOM 617 C C . GLY A 1 82 ? -2.724 9.526 0.302 1.00 83.81 82 GLY A C 1
ATOM 618 O O . GLY A 1 82 ? -2.923 9.379 -0.899 1.00 83.81 82 GLY A O 1
ATOM 619 N N . LEU A 1 83 ? -2.724 8.492 1.152 1.00 87.06 83 LEU A N 1
ATOM 620 C CA . LEU A 1 83 ? -3.111 7.126 0.777 1.00 87.06 83 LEU A CA 1
ATOM 621 C C . LEU A 1 83 ? -4.619 6.901 0.857 1.00 87.06 83 LEU A C 1
ATOM 623 O O . LEU A 1 83 ? -5.129 5.957 0.256 1.00 87.06 83 LEU A O 1
ATOM 627 N N . ALA A 1 84 ? -5.321 7.765 1.584 1.00 88.25 84 ALA A N 1
ATOM 628 C CA . ALA A 1 84 ? -6.766 7.758 1.664 1.00 88.25 84 ALA A CA 1
ATOM 629 C C . ALA A 1 84 ? -7.331 9.179 1.688 1.00 88.25 84 ALA A C 1
ATOM 631 O O . ALA A 1 84 ? -6.627 10.153 1.949 1.00 88.25 84 ALA A O 1
ATOM 632 N N . VAL A 1 85 ? -8.628 9.282 1.453 1.00 85.06 85 VAL A N 1
ATOM 633 C CA . VAL A 1 85 ? -9.436 10.476 1.638 1.00 85.06 85 VAL A CA 1
ATOM 634 C C . VAL A 1 85 ? -10.685 10.043 2.396 1.00 85.06 85 VAL A C 1
ATOM 636 O O . VAL A 1 85 ? -11.434 9.187 1.933 1.00 85.06 85 VAL A O 1
ATOM 639 N N . ALA A 1 86 ? -10.893 10.606 3.585 1.00 84.19 86 ALA A N 1
ATOM 640 C CA . ALA A 1 86 ? -12.075 10.345 4.398 1.00 84.19 86 ALA A CA 1
ATOM 641 C C . ALA A 1 86 ? -13.045 11.526 4.266 1.00 84.19 86 ALA A C 1
ATOM 643 O O . ALA A 1 86 ? -12.730 12.631 4.706 1.00 84.19 86 ALA A O 1
ATOM 644 N N . ILE A 1 87 ? -14.204 11.309 3.641 1.00 80.25 87 ILE A N 1
ATOM 645 C CA . ILE A 1 87 ? -15.220 12.347 3.396 1.00 80.25 87 ILE A CA 1
ATOM 646 C C . ILE A 1 87 ? -16.597 11.768 3.716 1.00 80.25 87 ILE A C 1
ATOM 648 O O . ILE A 1 87 ? -16.954 10.706 3.215 1.00 80.25 87 ILE A O 1
ATOM 652 N N . ASN A 1 88 ? -17.394 12.471 4.528 1.00 77.81 88 ASN A N 1
ATOM 653 C CA . ASN A 1 88 ? -18.804 12.147 4.795 1.00 77.81 88 ASN A CA 1
ATOM 654 C C . ASN A 1 88 ? -19.062 10.671 5.181 1.00 77.81 88 ASN A C 1
ATOM 656 O O . ASN A 1 88 ? -20.003 10.044 4.694 1.00 77.81 88 ASN A O 1
ATOM 660 N N . GLY A 1 89 ? -18.205 10.087 6.028 1.00 75.56 89 GLY A N 1
ATOM 661 C CA . GLY A 1 89 ? -18.328 8.684 6.463 1.00 75.56 89 GLY A CA 1
ATOM 662 C C . GLY A 1 89 ? -17.956 7.641 5.396 1.00 75.56 89 GLY A C 1
ATOM 663 O O . GLY A 1 89 ? -18.220 6.447 5.575 1.00 75.56 89 GLY A O 1
ATOM 664 N N . GLN A 1 90 ? -17.354 8.084 4.293 1.00 81.69 90 GLN A N 1
ATOM 665 C CA . GLN A 1 90 ? -16.754 7.249 3.260 1.00 81.69 90 GLN A CA 1
ATOM 666 C C . GLN A 1 90 ? -15.233 7.332 3.351 1.00 81.69 90 GLN A C 1
ATOM 668 O O . GLN A 1 90 ? -14.683 8.381 3.697 1.00 81.69 90 GLN A O 1
ATOM 673 N N . VAL A 1 91 ? -14.561 6.236 3.014 1.00 87.19 91 VAL A N 1
ATOM 674 C CA . VAL A 1 91 ? -13.103 6.182 2.912 1.00 87.19 91 VAL A CA 1
ATOM 675 C C . VAL A 1 91 ? -12.740 5.769 1.494 1.00 87.19 91 VAL A C 1
ATOM 677 O O . VAL A 1 91 ? -12.993 4.641 1.080 1.00 87.19 91 VAL A O 1
ATOM 680 N N . LEU A 1 92 ? -12.154 6.704 0.754 1.00 86.50 92 LEU A N 1
ATOM 681 C CA . LEU A 1 92 ? -11.595 6.467 -0.569 1.00 86.50 92 LEU A CA 1
ATOM 682 C C . LEU A 1 92 ? -10.111 6.154 -0.402 1.00 86.50 92 LEU A C 1
ATOM 684 O O . LEU A 1 92 ? -9.393 6.970 0.170 1.00 86.50 92 LEU A O 1
ATOM 688 N N . VAL A 1 93 ? -9.633 5.003 -0.865 1.00 87.38 93 VAL A N 1
ATOM 689 C CA . VAL A 1 93 ? -8.220 4.603 -0.718 1.00 87.38 93 VAL A CA 1
ATOM 690 C C . VAL A 1 93 ? -7.520 4.535 -2.068 1.00 87.38 93 VAL A C 1
ATOM 692 O O . VAL A 1 93 ? -8.147 4.282 -3.091 1.00 87.38 93 VAL A O 1
ATOM 695 N N . ARG A 1 94 ? -6.205 4.755 -2.112 1.00 87.19 94 ARG A N 1
ATOM 696 C CA . ARG A 1 94 ? -5.428 4.460 -3.327 1.00 87.19 94 ARG A CA 1
ATOM 697 C C . ARG A 1 94 ? -5.323 2.950 -3.520 1.00 87.19 94 ARG A C 1
ATOM 699 O O . ARG A 1 94 ? -5.232 2.214 -2.548 1.00 87.19 94 ARG A O 1
ATOM 706 N N . ARG A 1 95 ? -5.232 2.481 -4.762 1.00 87.44 95 ARG A N 1
ATOM 707 C CA . ARG A 1 95 ? -4.979 1.056 -5.031 1.00 87.44 95 ARG A CA 1
ATOM 708 C C . ARG A 1 95 ? -3.566 0.621 -4.636 1.00 87.44 95 ARG A C 1
ATOM 710 O O . ARG A 1 95 ? -3.353 -0.464 -4.108 1.00 87.44 95 ARG A O 1
ATOM 717 N N . THR A 1 96 ? -2.590 1.498 -4.859 1.00 87.12 96 THR A N 1
ATOM 718 C CA . THR A 1 96 ? -1.180 1.269 -4.526 1.00 87.12 96 THR A CA 1
ATOM 719 C C . THR A 1 96 ? -0.630 2.398 -3.656 1.00 87.12 96 THR A C 1
ATOM 721 O O . THR A 1 96 ? -1.073 3.550 -3.727 1.00 87.12 96 THR A O 1
ATOM 724 N N . ALA A 1 97 ? 0.376 2.099 -2.835 1.00 86.62 97 ALA A N 1
ATOM 725 C CA . ALA A 1 97 ? 1.154 3.117 -2.139 1.00 86.62 97 ALA A CA 1
ATOM 726 C C . ALA A 1 97 ? 2.298 3.605 -3.040 1.00 86.62 97 ALA A C 1
ATOM 728 O O . ALA A 1 97 ? 3.022 2.783 -3.600 1.00 86.62 97 ALA A O 1
ATOM 729 N N . PRO A 1 98 ? 2.539 4.916 -3.180 1.00 87.62 98 PRO A N 1
ATOM 730 C CA . PRO A 1 98 ? 3.663 5.380 -3.976 1.00 87.62 98 PRO A CA 1
ATOM 731 C C . PRO A 1 98 ? 4.995 5.028 -3.294 1.00 87.62 98 PRO A C 1
ATOM 733 O O . PRO A 1 98 ? 5.067 4.769 -2.084 1.00 87.62 98 PRO A O 1
ATOM 736 N N . THR A 1 99 ? 6.083 5.042 -4.065 1.00 88.31 99 THR A N 1
ATOM 737 C CA . THR A 1 99 ? 7.426 5.107 -3.475 1.00 88.31 99 THR A CA 1
ATOM 738 C C . THR A 1 99 ? 7.509 6.355 -2.595 1.00 88.31 99 THR A C 1
ATOM 740 O O . THR A 1 99 ? 6.922 7.392 -2.906 1.00 88.31 99 THR A O 1
ATOM 743 N N . LEU A 1 100 ? 8.228 6.261 -1.477 1.00 87.00 100 LEU A N 1
ATOM 744 C CA . LEU A 1 100 ? 8.347 7.378 -0.552 1.00 87.00 100 LEU A CA 1
ATOM 745 C C . LEU A 1 100 ? 9.063 8.529 -1.244 1.00 87.00 100 LEU A C 1
ATOM 747 O O . LEU A 1 100 ? 10.176 8.366 -1.758 1.00 87.00 100 LEU A O 1
ATOM 751 N N . ARG A 1 101 ? 8.414 9.691 -1.206 1.00 80.69 101 ARG A N 1
ATOM 752 C CA . ARG A 1 101 ? 9.033 10.948 -1.601 1.00 80.69 101 ARG A CA 1
ATOM 753 C C . ARG A 1 101 ? 10.140 11.313 -0.615 1.00 80.69 101 ARG A C 1
ATOM 755 O O . ARG A 1 101 ? 10.166 10.837 0.526 1.00 80.69 101 ARG A O 1
ATOM 762 N N . GLN A 1 102 ? 11.047 12.168 -1.064 1.00 77.88 102 GLN A N 1
ATOM 763 C CA . GLN A 1 102 ? 12.223 12.556 -0.295 1.00 77.88 102 GLN A CA 1
ATOM 764 C C . GLN A 1 102 ? 11.844 13.197 1.053 1.00 77.88 102 GLN A C 1
ATOM 766 O O . GLN A 1 102 ? 12.536 12.988 2.046 1.00 77.88 102 GLN A O 1
ATOM 771 N N . GLU A 1 103 ? 10.704 13.891 1.142 1.00 81.88 103 GLU A N 1
ATOM 772 C CA . GLU A 1 103 ? 10.249 14.528 2.386 1.00 81.88 103 GLU A CA 1
ATOM 773 C C . GLU A 1 103 ? 9.879 13.495 3.465 1.00 81.88 103 GLU A C 1
ATOM 775 O O . GLU A 1 103 ? 10.162 13.692 4.649 1.00 81.88 103 GLU A O 1
ATOM 780 N N . TYR A 1 104 ? 9.283 12.367 3.066 1.00 85.00 104 TYR A N 1
ATOM 781 C CA . TYR A 1 104 ? 8.932 11.275 3.979 1.00 85.00 104 TYR A CA 1
ATOM 782 C C . TYR A 1 104 ? 10.143 10.428 4.367 1.00 85.00 104 TYR A C 1
ATOM 784 O O . TYR A 1 104 ? 10.216 9.913 5.481 1.00 85.00 104 TYR A O 1
ATOM 792 N N . GLU A 1 105 ? 11.124 10.315 3.479 1.00 86.62 105 GLU A N 1
ATOM 793 C CA . GLU A 1 105 ? 12.368 9.598 3.740 1.00 86.62 105 GLU A CA 1
ATOM 794 C C . GLU A 1 105 ? 13.152 10.195 4.923 1.00 86.62 105 GLU A C 1
ATOM 796 O O . GLU A 1 105 ? 13.701 9.451 5.741 1.00 86.62 105 GLU A O 1
ATOM 801 N N . TYR A 1 106 ? 13.170 11.523 5.082 1.00 86.62 106 TYR A N 1
ATOM 802 C CA . TYR A 1 106 ? 13.822 12.161 6.234 1.00 86.62 106 TYR A CA 1
ATOM 803 C C . TYR A 1 106 ? 13.170 11.808 7.575 1.00 86.62 106 TYR A C 1
ATOM 805 O O . TYR A 1 106 ? 13.821 11.910 8.611 1.00 86.62 106 TYR A O 1
ATOM 813 N N . ARG A 1 107 ? 11.916 11.346 7.569 1.00 87.38 107 ARG A N 1
ATOM 814 C CA . ARG A 1 107 ? 11.206 10.893 8.772 1.00 87.38 107 ARG A CA 1
ATOM 815 C C . ARG A 1 107 ? 11.465 9.421 9.096 1.00 87.38 107 ARG A C 1
ATOM 817 O O . ARG A 1 107 ? 11.082 8.962 10.166 1.00 87.38 107 ARG A O 1
ATOM 824 N N . LEU A 1 108 ? 12.132 8.681 8.206 1.00 91.25 108 LEU A N 1
ATOM 825 C CA . LEU A 1 108 ? 12.514 7.298 8.473 1.00 91.25 108 LEU A CA 1
ATOM 826 C C . LEU A 1 108 ? 13.636 7.215 9.518 1.00 91.25 108 LEU A C 1
ATOM 828 O O . LEU A 1 108 ? 14.525 8.078 9.531 1.00 91.25 108 LEU A O 1
ATOM 832 N N . PRO A 1 109 ? 13.667 6.127 10.311 1.00 92.94 109 PRO A N 1
ATOM 833 C CA . PRO A 1 109 ? 14.827 5.764 11.116 1.00 92.94 109 PRO A CA 1
ATOM 834 C C . PRO A 1 109 ? 16.113 5.706 10.271 1.00 92.94 109 PRO A C 1
ATOM 836 O O . PRO A 1 109 ? 16.047 5.259 9.120 1.00 92.94 109 PRO A O 1
ATOM 839 N N . PRO A 1 110 ? 17.286 6.086 10.817 1.00 92.31 110 PRO A N 1
ATOM 840 C CA . PRO A 1 110 ? 18.526 6.228 10.044 1.00 92.31 110 PRO A CA 1
ATOM 841 C C . PRO A 1 110 ? 18.884 5.002 9.193 1.00 92.31 110 PRO A C 1
ATOM 843 O O . PRO A 1 110 ? 19.135 5.136 7.997 1.00 92.31 110 PRO A O 1
ATOM 846 N N . ALA A 1 111 ? 18.802 3.800 9.770 1.00 92.50 111 ALA A N 1
ATOM 847 C CA . ALA A 1 111 ? 19.106 2.554 9.063 1.00 92.50 111 ALA A CA 1
ATOM 848 C C . ALA A 1 111 ? 18.146 2.279 7.888 1.00 92.50 111 ALA A C 1
ATOM 850 O O . ALA A 1 111 ? 18.557 1.808 6.827 1.00 92.50 111 ALA A O 1
ATOM 851 N N . LEU A 1 112 ? 16.854 2.590 8.051 1.00 93.06 112 LEU A N 1
ATOM 852 C CA . LEU A 1 112 ? 15.863 2.422 6.985 1.00 93.06 112 LEU A CA 1
ATOM 853 C C . LEU A 1 112 ? 16.007 3.491 5.908 1.00 93.06 112 LEU A C 1
ATOM 855 O O . LEU A 1 112 ? 15.841 3.181 4.731 1.00 93.06 112 LEU A O 1
ATOM 859 N N . ARG A 1 113 ? 16.360 4.718 6.297 1.00 93.06 113 ARG A N 1
ATOM 860 C CA . ARG A 1 113 ? 16.666 5.807 5.371 1.00 93.06 113 ARG A CA 1
ATOM 861 C C . ARG A 1 113 ? 17.824 5.436 4.453 1.00 93.06 113 ARG A C 1
ATOM 863 O O . ARG A 1 113 ? 17.707 5.558 3.240 1.00 93.06 113 ARG A O 1
ATOM 870 N N . GLU A 1 114 ? 18.917 4.934 5.017 1.00 92.44 114 GLU A N 1
ATOM 871 C CA . GLU A 1 114 ? 20.081 4.519 4.236 1.00 92.44 114 GLU A CA 1
ATOM 872 C C . GLU A 1 114 ? 19.757 3.339 3.312 1.00 92.44 114 GLU A C 1
ATOM 874 O O . GLU A 1 114 ? 20.079 3.375 2.125 1.00 92.44 114 GLU A O 1
ATOM 879 N N . ALA A 1 115 ? 19.043 2.327 3.813 1.00 89.38 115 ALA A N 1
ATOM 880 C CA . ALA A 1 115 ? 18.591 1.212 2.986 1.00 89.38 115 ALA A CA 1
ATOM 881 C C . ALA A 1 115 ? 17.690 1.677 1.827 1.00 89.38 115 ALA A C 1
ATOM 883 O O . ALA A 1 115 ? 17.821 1.184 0.710 1.00 89.38 115 ALA A O 1
ATOM 884 N N . HIS A 1 116 ? 16.790 2.633 2.076 1.00 91.94 116 HIS A N 1
ATOM 885 C CA . HIS A 1 116 ? 15.926 3.217 1.047 1.00 91.94 116 HIS A CA 1
ATOM 886 C C . HIS A 1 116 ? 16.731 3.972 -0.017 1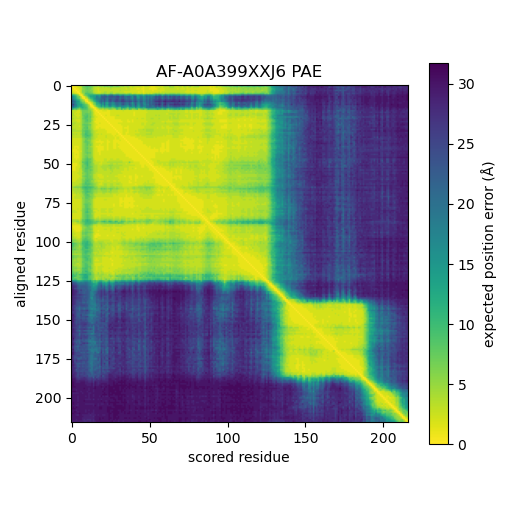.00 91.94 116 HIS A C 1
ATOM 888 O O . HIS A 1 116 ? 16.539 3.739 -1.210 1.00 91.94 116 HIS A O 1
ATOM 894 N N . ARG A 1 117 ? 17.705 4.791 0.404 1.00 89.25 117 ARG A N 1
ATOM 895 C CA . ARG A 1 117 ? 18.632 5.491 -0.501 1.00 89.25 117 ARG A CA 1
ATOM 896 C C . ARG A 1 117 ? 19.404 4.531 -1.392 1.00 89.25 117 ARG A C 1
ATOM 898 O O . ARG A 1 117 ? 19.492 4.788 -2.587 1.00 89.25 117 ARG A O 1
ATOM 905 N N . ARG A 1 118 ? 19.908 3.424 -0.835 1.00 86.62 118 ARG A N 1
ATOM 906 C CA . ARG A 1 118 ? 20.625 2.388 -1.599 1.00 86.62 118 ARG A CA 1
ATOM 907 C C . ARG A 1 118 ? 19.736 1.757 -2.670 1.00 86.62 118 ARG A C 1
ATOM 909 O O . ARG A 1 118 ? 20.158 1.645 -3.815 1.00 86.62 118 ARG A O 1
ATOM 916 N N . LEU A 1 119 ? 18.492 1.405 -2.328 1.00 83.62 119 LEU A N 1
ATOM 917 C CA . LEU A 1 119 ? 17.536 0.881 -3.312 1.00 83.62 119 LEU A CA 1
ATOM 918 C C . LEU A 1 119 ? 17.274 1.888 -4.435 1.00 83.62 119 LEU A C 1
ATOM 920 O O . LEU A 1 119 ? 17.190 1.508 -5.602 1.00 83.62 119 LEU A O 1
ATOM 924 N N . ARG A 1 120 ? 17.166 3.176 -4.093 1.00 83.81 120 ARG A N 1
ATOM 925 C CA . ARG A 1 120 ? 16.956 4.238 -5.078 1.00 83.81 120 ARG A CA 1
ATOM 926 C C . ARG A 1 120 ? 18.176 4.436 -5.977 1.00 83.81 120 ARG A C 1
ATOM 928 O O . ARG A 1 120 ? 18.014 4.515 -7.187 1.00 83.81 120 ARG A O 1
ATOM 935 N N . SER A 1 121 ? 19.385 4.482 -5.417 1.00 80.25 121 SER A N 1
ATOM 936 C CA . SER A 1 121 ? 20.619 4.647 -6.199 1.00 80.25 121 SER A CA 1
ATOM 937 C C . SER A 1 121 ? 20.907 3.455 -7.115 1.00 80.25 121 SER A C 1
ATOM 939 O O . SER A 1 121 ? 21.571 3.615 -8.128 1.00 80.25 121 SER A O 1
ATOM 941 N N . GLN A 1 122 ? 20.391 2.271 -6.777 1.00 75.69 122 GLN A N 1
ATOM 942 C CA . GLN A 1 122 ? 20.459 1.063 -7.607 1.00 75.69 122 GLN A CA 1
ATOM 943 C C . GLN A 1 122 ? 19.356 0.995 -8.680 1.00 75.69 122 GLN A C 1
ATOM 945 O O . GLN A 1 122 ? 19.265 -0.000 -9.391 1.00 75.69 122 GLN A O 1
ATOM 950 N N . GLY A 1 123 ? 18.482 2.005 -8.778 1.00 75.44 123 GLY A N 1
ATOM 951 C CA . GLY A 1 123 ? 17.371 2.026 -9.737 1.00 75.44 123 GLY A CA 1
ATOM 952 C C . GLY A 1 123 ? 16.234 1.046 -9.418 1.00 75.44 123 GLY A C 1
ATOM 953 O O . GLY A 1 123 ? 15.319 0.886 -10.220 1.00 75.44 123 GLY A O 1
ATOM 954 N N . LEU A 1 124 ? 16.248 0.405 -8.243 1.00 73.69 124 LEU A N 1
ATOM 955 C CA . LEU A 1 124 ? 15.251 -0.601 -7.853 1.00 73.69 124 LEU A CA 1
ATOM 956 C C . LEU A 1 124 ? 13.916 0.022 -7.422 1.00 73.69 124 LEU A C 1
ATOM 958 O O . LEU A 1 124 ? 12.889 -0.655 -7.398 1.00 73.69 124 LEU A O 1
ATOM 962 N N . ILE A 1 125 ? 13.922 1.309 -7.069 1.00 74.81 125 ILE A N 1
ATOM 963 C CA . ILE A 1 125 ? 12.732 2.103 -6.755 1.00 74.81 125 ILE A CA 1
ATOM 964 C C . ILE A 1 125 ? 12.878 3.504 -7.358 1.00 74.81 125 ILE A C 1
ATOM 966 O O . ILE A 1 125 ? 13.953 4.097 -7.305 1.00 74.81 125 ILE A O 1
ATOM 970 N N . SER A 1 126 ? 11.789 4.054 -7.897 1.00 63.22 126 SER A N 1
ATOM 971 C CA . SER A 1 126 ? 11.753 5.421 -8.434 1.00 63.22 126 SER A CA 1
ATOM 972 C C . SER A 1 126 ? 10.791 6.278 -7.615 1.00 63.22 126 SER A C 1
ATOM 974 O O . SER A 1 126 ? 9.704 5.811 -7.268 1.00 63.22 126 SER A O 1
ATOM 976 N N . SER A 1 127 ? 11.212 7.501 -7.281 1.00 55.72 127 SER A N 1
ATOM 977 C CA . SER A 1 127 ? 10.456 8.466 -6.460 1.00 55.72 127 SER A CA 1
ATOM 978 C C . SER A 1 127 ? 9.819 9.587 -7.282 1.00 55.72 127 SER A C 1
ATOM 980 O O . SER A 1 127 ? 9.315 10.541 -6.690 1.00 55.72 127 SER A O 1
ATOM 982 N N . SER A 1 128 ? 9.901 9.528 -8.616 1.00 40.72 128 SER A N 1
ATOM 983 C CA . SER A 1 128 ? 9.427 10.625 -9.464 1.00 40.72 128 SER A CA 1
ATOM 984 C C . SER A 1 128 ? 7.917 10.847 -9.275 1.00 40.72 128 SER A C 1
ATOM 986 O O . SER A 1 128 ? 7.175 9.861 -9.194 1.00 40.72 128 SER A O 1
ATOM 988 N N . PRO A 1 129 ? 7.435 12.106 -9.198 1.00 36.94 129 PRO A N 1
ATOM 989 C CA . PRO A 1 129 ? 6.009 12.393 -9.350 1.00 36.94 129 PRO A CA 1
ATOM 990 C C . PRO A 1 129 ? 5.524 11.844 -10.703 1.00 36.94 129 PRO A C 1
ATOM 992 O O . PRO A 1 129 ? 6.356 11.633 -11.588 1.00 36.94 129 PRO A O 1
ATOM 995 N N . PRO A 1 130 ? 4.214 11.589 -10.886 1.00 35.16 130 PRO A N 1
ATOM 996 C CA . PRO A 1 130 ? 3.707 11.099 -12.160 1.00 35.16 130 PRO A CA 1
ATOM 997 C C . PRO A 1 130 ? 3.988 12.159 -13.230 1.00 35.16 130 PRO A C 1
ATOM 999 O O . PRO A 1 130 ? 3.275 13.150 -13.349 1.00 35.16 130 PRO A O 1
ATOM 1002 N N . GLN A 1 131 ? 5.066 11.970 -13.987 1.00 28.94 131 GLN A N 1
ATOM 1003 C CA . GLN A 1 131 ? 5.150 12.508 -15.332 1.00 28.94 131 GLN A CA 1
ATOM 1004 C C . GLN A 1 131 ? 4.072 11.794 -16.154 1.00 28.94 131 GLN A C 1
ATOM 1006 O O . GLN A 1 131 ? 3.843 10.597 -15.943 1.00 28.94 131 GLN A O 1
ATOM 1011 N N . PRO A 1 132 ? 3.367 12.508 -17.043 1.00 32.91 132 PRO A N 1
ATOM 1012 C CA . PRO A 1 132 ? 2.384 11.871 -17.895 1.00 32.91 132 PRO A CA 1
ATOM 1013 C C . PRO A 1 132 ? 3.081 10.799 -18.744 1.00 32.91 132 PRO A C 1
ATOM 1015 O O . PRO A 1 132 ? 4.047 11.091 -19.439 1.00 32.91 132 PRO A O 1
ATOM 1018 N N . ALA A 1 133 ? 2.558 9.576 -18.629 1.00 37.44 133 ALA A N 1
ATOM 1019 C CA . ALA A 1 133 ? 2.739 8.415 -19.498 1.00 37.44 133 ALA A CA 1
ATOM 1020 C C . ALA A 1 133 ? 4.179 7.932 -19.777 1.00 37.44 133 ALA A C 1
ATOM 1022 O O . ALA A 1 133 ? 4.818 8.366 -20.728 1.00 37.44 133 ALA A O 1
ATOM 1023 N N . ALA A 1 134 ? 4.613 6.918 -19.018 1.00 34.28 134 ALA A N 1
ATOM 1024 C CA . ALA A 1 134 ? 5.039 5.630 -19.583 1.00 34.28 134 ALA A CA 1
ATOM 1025 C C . ALA A 1 134 ? 5.234 4.582 -18.466 1.00 34.28 134 ALA A C 1
ATOM 1027 O O . ALA A 1 134 ? 6.076 4.729 -17.585 1.00 34.28 134 ALA A O 1
ATOM 1028 N N . GLU A 1 135 ? 4.422 3.524 -18.543 1.00 38.72 135 GLU A N 1
ATOM 1029 C CA . GLU A 1 135 ? 4.837 2.133 -18.318 1.00 38.72 135 GLU A CA 1
ATOM 1030 C C . GLU A 1 135 ? 5.217 1.694 -16.894 1.00 38.72 135 GLU A C 1
ATOM 1032 O O . GLU A 1 135 ? 6.380 1.667 -16.508 1.00 38.72 135 GLU A O 1
ATOM 1037 N N . ARG A 1 136 ? 4.215 1.192 -16.155 1.00 37.41 136 ARG A N 1
ATOM 1038 C CA . ARG A 1 136 ? 4.325 -0.094 -15.429 1.00 37.41 136 ARG A CA 1
ATOM 1039 C C . ARG A 1 136 ? 3.033 -0.885 -15.601 1.00 37.41 136 ARG A C 1
ATOM 1041 O O . ARG A 1 136 ? 2.259 -1.094 -14.673 1.00 37.41 136 ARG A O 1
ATOM 1048 N N . THR A 1 137 ? 2.792 -1.243 -16.853 1.00 38.28 137 THR A N 1
ATOM 1049 C CA . THR A 1 137 ? 1.791 -2.224 -17.296 1.00 38.28 137 THR A CA 1
ATOM 1050 C C . THR A 1 137 ? 2.555 -3.527 -17.599 1.00 38.28 137 THR A C 1
ATOM 1052 O O . THR A 1 137 ? 3.763 -3.563 -17.382 1.00 38.28 137 THR A O 1
ATOM 1055 N N . GLY A 1 138 ? 1.930 -4.589 -18.123 1.00 35.91 138 GLY A N 1
ATOM 1056 C CA . GLY A 1 138 ? 2.575 -5.872 -18.492 1.00 35.91 138 GLY A CA 1
ATOM 1057 C C . GLY A 1 138 ? 3.896 -5.811 -19.295 1.00 35.91 138 GLY A C 1
ATOM 1058 O O . GLY A 1 138 ? 4.558 -6.834 -19.434 1.00 35.91 138 GLY A O 1
ATOM 1059 N N . HIS A 1 139 ? 4.329 -4.627 -19.741 1.00 38.97 139 HIS A N 1
ATOM 1060 C CA . HIS A 1 139 ? 5.698 -4.308 -20.149 1.00 38.97 139 HIS A CA 1
ATOM 1061 C C . HIS A 1 139 ? 6.776 -4.771 -19.156 1.00 38.97 139 HIS A C 1
ATOM 1063 O O . HIS A 1 139 ? 7.767 -5.317 -19.609 1.00 38.97 139 HIS A O 1
ATOM 1069 N N . ASP A 1 140 ? 6.587 -4.687 -17.833 1.00 48.00 140 ASP A N 1
ATOM 1070 C CA . ASP A 1 140 ? 7.631 -5.128 -16.882 1.00 48.00 140 ASP A CA 1
ATOM 1071 C C . ASP A 1 140 ? 7.886 -6.651 -16.937 1.00 48.00 140 ASP A C 1
ATOM 1073 O O . ASP A 1 140 ? 9.020 -7.112 -16.770 1.00 48.00 140 ASP A O 1
ATOM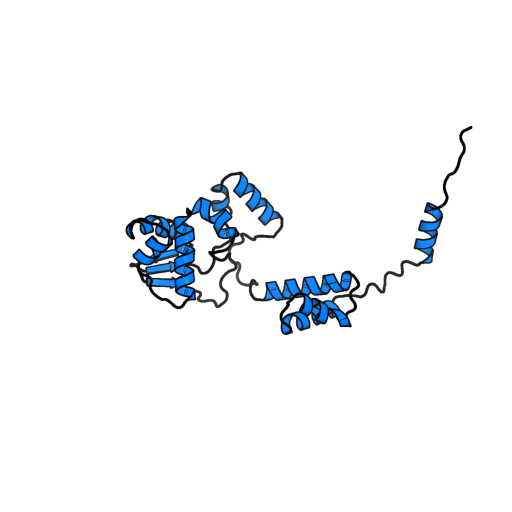 1077 N N . GLU A 1 141 ? 6.844 -7.457 -17.167 1.00 53.84 141 GLU A N 1
ATOM 1078 C CA . GLU A 1 141 ? 6.986 -8.907 -17.363 1.00 53.84 141 GLU A CA 1
ATOM 1079 C C . GLU A 1 141 ? 7.506 -9.240 -18.761 1.00 53.84 141 GLU A C 1
ATOM 1081 O O . GLU A 1 141 ? 8.365 -10.111 -18.894 1.00 53.84 141 GLU A O 1
ATOM 1086 N N . VAL A 1 142 ? 7.051 -8.512 -19.785 1.00 66.62 142 VAL A N 1
ATOM 1087 C CA . VAL A 1 142 ? 7.543 -8.637 -21.164 1.00 66.62 142 VAL A CA 1
ATOM 1088 C C . VAL A 1 142 ? 9.029 -8.279 -21.246 1.00 66.62 142 VAL A C 1
ATOM 1090 O O . VAL A 1 142 ? 9.805 -9.021 -21.842 1.00 66.62 142 VAL A O 1
ATOM 1093 N N . ASP A 1 143 ? 9.462 -7.194 -20.613 1.00 65.94 143 ASP A N 1
ATOM 1094 C CA . ASP A 1 143 ? 10.845 -6.725 -20.634 1.00 65.94 143 ASP A CA 1
ATOM 1095 C C . ASP A 1 143 ? 11.747 -7.616 -19.779 1.00 65.94 143 ASP A C 1
ATOM 1097 O O . ASP A 1 143 ? 12.862 -7.936 -20.193 1.00 65.94 143 ASP A O 1
ATOM 1101 N N . ARG A 1 144 ? 11.257 -8.144 -18.647 1.00 67.00 144 ARG A N 1
ATOM 1102 C CA . ARG A 1 144 ? 11.968 -9.213 -17.922 1.00 67.00 144 ARG A CA 1
ATOM 1103 C C . ARG A 1 144 ? 12.100 -10.486 -18.750 1.00 67.00 144 ARG A C 1
ATOM 1105 O O . ARG A 1 144 ? 13.174 -11.085 -18.748 1.00 67.00 144 ARG A O 1
ATOM 1112 N N . ALA A 1 145 ? 11.047 -10.896 -19.454 1.00 75.25 145 ALA A N 1
ATOM 1113 C CA . ALA A 1 145 ? 11.079 -12.067 -20.324 1.00 75.25 145 ALA A CA 1
ATOM 1114 C C . ALA A 1 145 ? 12.065 -11.866 -21.488 1.00 75.25 145 ALA A C 1
ATOM 1116 O O . ALA A 1 145 ? 12.878 -12.748 -21.756 1.00 75.25 145 ALA A O 1
ATOM 1117 N N . ARG A 1 146 ? 12.071 -10.684 -22.114 1.00 81.94 146 ARG A N 1
ATOM 1118 C CA . ARG A 1 146 ? 13.017 -10.283 -23.171 1.00 81.94 146 ARG A CA 1
ATOM 1119 C C . ARG A 1 146 ? 14.466 -10.286 -22.690 1.00 81.94 146 ARG A C 1
ATOM 1121 O O . ARG A 1 146 ? 15.338 -10.842 -23.357 1.00 81.94 146 ARG A O 1
ATOM 1128 N N . LEU A 1 147 ? 14.734 -9.710 -21.518 1.00 79.62 147 LEU A N 1
ATOM 1129 C CA . LEU A 1 147 ? 16.075 -9.690 -20.926 1.00 79.62 147 LEU A CA 1
ATOM 1130 C C . LEU A 1 147 ? 16.559 -11.094 -20.551 1.00 79.62 147 LEU A C 1
ATOM 1132 O O . LEU A 1 147 ? 17.731 -11.414 -20.763 1.00 79.62 147 LEU A O 1
ATOM 1136 N N . LEU A 1 148 ? 15.670 -11.948 -20.039 1.00 84.00 148 LEU A N 1
ATOM 1137 C CA . LEU A 1 148 ? 15.974 -13.353 -19.781 1.00 84.00 148 LEU A CA 1
ATOM 1138 C C . LEU A 1 148 ? 16.308 -14.098 -21.081 1.00 84.00 148 LEU A C 1
ATOM 1140 O O . LEU A 1 148 ? 17.331 -14.778 -21.135 1.00 84.00 148 LEU A O 1
ATOM 1144 N N . ALA A 1 149 ? 15.491 -13.931 -22.124 1.00 81.56 149 ALA A N 1
ATOM 1145 C CA . ALA A 1 149 ? 15.687 -14.565 -23.426 1.00 81.56 149 ALA A CA 1
ATOM 1146 C C . ALA A 1 149 ? 17.035 -14.170 -24.058 1.00 81.56 149 ALA A C 1
ATOM 1148 O O . ALA A 1 149 ? 17.827 -15.024 -24.454 1.00 81.56 149 ALA A O 1
ATOM 1149 N N . LEU A 1 150 ? 17.359 -12.874 -24.050 1.00 85.38 150 LEU A N 1
ATOM 1150 C CA . LEU A 1 150 ? 18.638 -12.362 -24.545 1.00 85.38 150 LEU A CA 1
ATOM 1151 C C . LEU A 1 150 ? 19.832 -12.874 -23.727 1.00 85.38 150 LEU A C 1
ATOM 1153 O O . LEU A 1 150 ? 20.899 -13.133 -24.282 1.00 85.38 150 LEU A O 1
ATOM 1157 N N . SER A 1 151 ? 19.666 -13.028 -22.412 1.00 82.31 151 SER A N 1
ATOM 1158 C CA . SER A 1 151 ? 20.723 -13.558 -21.544 1.00 82.31 151 SER A CA 1
ATOM 1159 C C . SER A 1 151 ? 20.991 -15.034 -21.830 1.00 82.31 151 SER A C 1
ATOM 1161 O O . SER A 1 151 ? 22.147 -15.439 -21.868 1.00 82.31 151 SER A O 1
ATOM 1163 N N . LEU A 1 152 ? 19.943 -15.827 -22.075 1.00 85.12 152 LEU A N 1
ATOM 1164 C CA . LEU A 1 152 ? 20.070 -17.237 -22.446 1.00 85.12 152 LEU A CA 1
ATOM 1165 C C . LEU A 1 152 ? 20.813 -17.405 -23.779 1.00 85.12 152 LEU A C 1
ATOM 1167 O O . LEU A 1 152 ? 21.751 -18.198 -23.840 1.00 85.12 152 LEU A O 1
ATOM 1171 N N . LEU A 1 153 ? 20.482 -16.602 -24.797 1.00 86.75 153 LEU A N 1
ATOM 1172 C CA . LEU A 1 153 ? 21.215 -16.593 -26.071 1.00 86.75 153 LEU A CA 1
ATOM 1173 C C . LEU A 1 153 ? 22.689 -16.195 -25.889 1.00 86.75 153 LEU A C 1
ATOM 1175 O O . LEU A 1 153 ? 23.583 -16.853 -26.410 1.00 86.75 153 LEU A O 1
ATOM 1179 N N . ARG A 1 154 ? 22.974 -15.166 -25.080 1.00 83.56 154 ARG A N 1
ATOM 1180 C CA . ARG A 1 154 ? 24.357 -14.741 -24.774 1.00 83.56 154 ARG A CA 1
ATOM 1181 C C . ARG A 1 154 ? 25.173 -15.787 -24.015 1.00 83.56 154 ARG A C 1
ATOM 1183 O O . ARG A 1 154 ? 26.392 -15.786 -24.127 1.00 83.56 154 ARG A O 1
ATOM 1190 N N . MET A 1 155 ? 24.521 -16.667 -23.258 1.00 82.06 155 MET A N 1
ATOM 1191 C CA . MET A 1 155 ? 25.164 -17.806 -22.594 1.00 82.06 155 MET A CA 1
ATOM 1192 C C . MET A 1 155 ? 25.380 -19.004 -23.537 1.00 82.06 155 MET A C 1
ATOM 1194 O O . MET A 1 155 ? 25.836 -20.052 -23.086 1.00 82.06 155 MET A O 1
ATOM 1198 N N . GLY A 1 156 ? 25.066 -18.861 -24.829 1.00 84.06 156 GLY A N 1
ATOM 1199 C CA . GLY A 1 156 ? 25.268 -19.892 -25.847 1.00 84.06 156 GLY A CA 1
ATOM 1200 C C . GLY A 1 156 ? 24.101 -20.867 -25.992 1.00 84.06 156 GLY A C 1
ATOM 1201 O O . GLY A 1 156 ? 24.271 -21.927 -26.594 1.00 84.06 156 GLY A O 1
ATOM 1202 N N . LEU A 1 157 ? 22.918 -20.553 -25.446 1.00 87.00 157 LEU A N 1
ATOM 1203 C CA . LEU A 1 157 ? 21.730 -21.358 -25.719 1.00 87.00 157 LEU A CA 1
ATOM 1204 C C . LEU A 1 157 ? 21.341 -21.203 -27.195 1.00 87.00 157 LEU A C 1
ATOM 1206 O O . LEU A 1 157 ? 21.179 -20.086 -27.680 1.00 87.00 157 LEU A O 1
ATOM 1210 N N . ALA A 1 158 ? 21.163 -22.327 -27.889 1.00 83.62 158 ALA A N 1
ATOM 1211 C CA . ALA A 1 158 ? 20.728 -22.328 -29.281 1.00 83.62 158 ALA A CA 1
ATOM 1212 C C . ALA A 1 158 ? 19.313 -21.715 -29.424 1.00 83.62 158 ALA A C 1
ATOM 1214 O O . ALA A 1 158 ? 18.452 -22.016 -28.583 1.00 83.62 158 ALA A O 1
ATOM 1215 N N . PRO A 1 159 ? 19.045 -20.897 -30.463 1.00 83.56 159 PRO A N 1
ATOM 1216 C CA . PRO A 1 159 ? 17.750 -20.241 -30.674 1.00 83.56 159 PRO A CA 1
ATOM 1217 C C . PRO A 1 159 ? 16.556 -21.199 -30.657 1.00 83.56 159 PRO A C 1
ATOM 1219 O O . PRO A 1 159 ? 15.515 -20.881 -30.090 1.00 83.56 159 PRO A O 1
ATOM 1222 N N . GLU A 1 160 ? 16.727 -22.407 -31.194 1.00 87.56 160 GLU A N 1
ATOM 1223 C CA . GLU A 1 160 ? 15.681 -23.430 -31.301 1.00 87.56 160 GLU A CA 1
ATOM 1224 C C . GLU A 1 160 ? 15.264 -23.985 -29.931 1.00 87.56 160 GLU A C 1
ATOM 1226 O O . GLU A 1 160 ? 14.186 -24.553 -29.792 1.00 87.56 160 GLU A O 1
ATOM 1231 N N . ARG A 1 161 ? 16.112 -23.830 -28.903 1.00 86.12 161 ARG A N 1
ATOM 1232 C CA . ARG A 1 161 ? 15.860 -24.311 -27.533 1.00 86.12 161 ARG A CA 1
ATOM 1233 C C . ARG A 1 161 ? 15.414 -23.208 -26.577 1.00 86.12 161 ARG A C 1
ATOM 1235 O O . ARG A 1 161 ? 15.158 -23.489 -25.405 1.00 86.12 161 ARG A O 1
ATOM 1242 N N . LEU A 1 162 ? 15.362 -21.963 -27.048 1.00 88.88 162 LEU A N 1
ATOM 1243 C CA . LEU A 1 162 ? 15.099 -20.792 -26.220 1.00 88.88 162 LEU A CA 1
ATOM 1244 C C . LEU A 1 162 ? 13.689 -20.821 -25.627 1.00 88.88 162 LEU A C 1
ATOM 1246 O O . LEU A 1 162 ? 13.530 -20.675 -24.416 1.00 88.88 162 LEU A O 1
ATOM 1250 N N . GLU A 1 163 ? 12.684 -21.080 -26.460 1.00 85.00 163 GLU A N 1
ATOM 1251 C CA . GLU A 1 163 ? 11.282 -21.106 -26.041 1.00 85.00 163 GLU A CA 1
ATOM 1252 C C . GLU A 1 163 ? 11.008 -22.244 -25.039 1.00 85.00 163 GLU A C 1
ATOM 1254 O O . GLU A 1 163 ? 10.402 -22.017 -23.990 1.00 85.00 163 GLU A O 1
ATOM 1259 N N . ASP A 1 164 ? 11.559 -23.439 -25.283 1.00 84.44 164 ASP A N 1
ATOM 1260 C CA . ASP A 1 164 ? 11.478 -24.588 -24.368 1.00 84.44 164 ASP A CA 1
ATOM 1261 C C . ASP A 1 164 ? 12.096 -24.296 -22.992 1.00 84.44 164 ASP A C 1
ATOM 1263 O O . ASP A 1 164 ? 11.557 -24.687 -21.951 1.00 84.44 164 ASP A O 1
ATOM 1267 N N . GLU A 1 165 ? 13.233 -23.597 -22.963 1.00 86.69 165 GLU A N 1
ATOM 1268 C CA . GLU A 1 165 ? 13.899 -23.206 -21.719 1.00 86.69 165 GLU A CA 1
ATOM 1269 C C . GLU A 1 165 ? 13.109 -22.119 -20.972 1.00 86.69 165 GLU A C 1
ATOM 1271 O O . GLU A 1 165 ? 13.046 -22.130 -19.738 1.00 86.69 165 GLU A O 1
ATOM 1276 N N . MET A 1 166 ? 12.434 -21.221 -21.693 1.00 83.75 166 MET A N 1
ATOM 1277 C CA . MET A 1 166 ? 11.522 -20.241 -21.098 1.00 83.75 166 MET A CA 1
ATOM 1278 C C . MET A 1 166 ? 10.256 -20.906 -20.534 1.00 83.75 166 MET A C 1
ATOM 1280 O O . MET A 1 166 ? 9.851 -20.592 -19.410 1.00 83.75 166 MET A O 1
ATOM 1284 N N . HIS A 1 167 ? 9.680 -21.888 -21.232 1.00 82.75 167 HIS A N 1
ATOM 1285 C CA . HIS A 1 167 ? 8.557 -22.687 -20.728 1.00 82.75 167 HIS A CA 1
ATOM 1286 C C . HIS A 1 167 ? 8.925 -23.479 -19.473 1.00 82.75 167 HIS A C 1
ATOM 1288 O O . HIS A 1 167 ? 8.178 -23.476 -18.490 1.00 82.75 167 HIS A O 1
ATOM 1294 N N . ARG A 1 168 ? 10.114 -24.095 -19.444 1.00 82.31 168 ARG A N 1
ATOM 1295 C CA . ARG A 1 168 ? 10.626 -24.810 -18.263 1.00 82.31 168 ARG A CA 1
ATOM 1296 C C . ARG A 1 168 ? 10.709 -23.908 -17.029 1.00 82.31 168 ARG A C 1
ATOM 1298 O O . ARG A 1 168 ? 10.504 -24.365 -15.905 1.00 82.31 168 ARG A O 1
ATOM 1305 N N . ARG A 1 169 ? 10.956 -22.613 -17.238 1.00 78.88 169 ARG A N 1
ATOM 1306 C CA . ARG A 1 169 ? 11.005 -21.572 -16.197 1.00 78.88 169 ARG A CA 1
ATOM 1307 C C . ARG A 1 169 ? 9.633 -20.981 -15.847 1.00 78.88 169 ARG A C 1
ATOM 1309 O O . ARG A 1 169 ? 9.577 -20.020 -15.086 1.00 78.88 169 ARG A O 1
ATOM 1316 N N . ARG A 1 170 ? 8.543 -21.599 -16.322 1.00 76.31 170 ARG A N 1
ATOM 1317 C CA . ARG A 1 170 ? 7.137 -21.254 -16.044 1.00 76.31 170 ARG A CA 1
ATOM 1318 C C . ARG A 1 170 ? 6.692 -19.887 -16.579 1.00 76.31 170 ARG A C 1
ATOM 1320 O O . ARG A 1 170 ? 5.790 -19.278 -16.009 1.00 76.31 170 ARG A O 1
ATOM 1327 N N . LEU A 1 171 ? 7.292 -19.409 -17.670 1.00 74.44 171 LEU A N 1
ATOM 1328 C CA . LEU A 1 171 ? 6.761 -18.256 -18.405 1.00 74.44 171 LEU A CA 1
ATOM 1329 C C . LEU A 1 171 ? 5.521 -18.655 -19.212 1.00 74.44 171 LEU A C 1
ATOM 1331 O O . LEU A 1 171 ? 5.454 -19.760 -19.750 1.00 74.44 171 LEU A O 1
ATOM 1335 N N . HIS A 1 172 ? 4.544 -17.747 -19.302 1.00 78.69 172 HIS A N 1
ATOM 1336 C CA . HIS A 1 172 ? 3.349 -17.967 -20.116 1.00 78.69 172 HIS A CA 1
ATOM 1337 C C . HIS A 1 172 ? 3.741 -18.151 -21.596 1.00 78.69 172 HIS A C 1
ATOM 1339 O O . HIS A 1 172 ? 4.552 -17.357 -22.086 1.00 78.69 172 HIS A O 1
ATOM 1345 N N . PRO A 1 173 ? 3.147 -19.109 -22.335 1.00 68.12 173 PRO A N 1
ATOM 1346 C CA . PRO A 1 173 ? 3.587 -19.434 -23.694 1.00 68.12 173 PRO A CA 1
ATOM 1347 C C . PRO A 1 173 ? 3.616 -18.248 -24.661 1.00 68.12 173 PRO A C 1
ATOM 1349 O O . PRO A 1 173 ? 4.587 -18.044 -25.382 1.00 68.12 173 PRO A O 1
ATOM 1352 N N . ALA A 1 174 ? 2.605 -17.376 -24.600 1.00 73.31 174 ALA A N 1
ATOM 1353 C CA . ALA A 1 174 ? 2.564 -16.177 -25.440 1.00 73.31 174 ALA A CA 1
ATOM 1354 C C . ALA A 1 174 ? 3.718 -15.190 -25.157 1.00 73.31 174 ALA A C 1
ATOM 1356 O O . ALA A 1 174 ? 4.223 -14.556 -26.080 1.00 73.31 174 ALA A O 1
ATOM 1357 N N . LEU A 1 175 ? 4.162 -15.079 -23.898 1.00 76.00 175 LEU A N 1
ATOM 1358 C CA . LEU A 1 175 ? 5.277 -14.207 -23.512 1.00 76.00 175 LEU A CA 1
ATOM 1359 C C . LEU A 1 175 ? 6.629 -14.833 -23.854 1.00 76.00 175 LEU A C 1
ATOM 1361 O O . LEU A 1 175 ? 7.532 -14.121 -24.285 1.00 76.00 175 LEU A O 1
ATOM 1365 N N . ALA A 1 176 ? 6.763 -16.151 -23.685 1.00 75.12 176 ALA A N 1
ATOM 1366 C CA . ALA A 1 176 ? 7.958 -16.893 -24.077 1.00 75.12 176 ALA A CA 1
ATOM 1367 C C . ALA A 1 176 ? 8.214 -16.767 -25.585 1.00 75.12 176 ALA A C 1
ATOM 1369 O O . ALA A 1 176 ? 9.321 -16.408 -25.989 1.00 75.12 176 ALA A O 1
ATOM 1370 N N . TYR A 1 177 ? 7.171 -16.950 -26.399 1.00 77.25 177 TYR A N 1
ATOM 1371 C CA . TYR A 1 177 ? 7.235 -16.776 -27.848 1.00 77.25 177 TYR A CA 1
ATOM 1372 C C . TYR A 1 177 ? 7.638 -15.343 -28.238 1.00 77.25 177 TYR A C 1
ATOM 1374 O O . TYR A 1 177 ? 8.624 -15.132 -28.945 1.00 77.25 177 TYR A O 1
ATOM 1382 N N . GLN A 1 178 ? 6.939 -14.330 -27.711 1.00 78.25 178 GLN A N 1
ATOM 1383 C CA . GLN A 1 178 ? 7.223 -12.924 -28.029 1.00 78.25 178 GLN A CA 1
ATOM 1384 C C . GLN A 1 178 ? 8.627 -12.476 -27.597 1.00 78.25 178 GLN A C 1
ATOM 1386 O O . GLN A 1 178 ? 9.289 -11.724 -28.315 1.00 78.25 178 GLN A O 1
ATOM 1391 N N . ALA A 1 179 ? 9.094 -12.922 -26.430 1.00 80.06 179 ALA A N 1
ATOM 1392 C CA . ALA A 1 179 ? 10.427 -12.602 -25.937 1.00 80.06 179 ALA A CA 1
ATOM 1393 C C . ALA A 1 179 ? 11.531 -13.318 -26.728 1.00 80.06 179 ALA A C 1
ATOM 1395 O O . ALA A 1 179 ? 12.583 -12.721 -26.957 1.00 80.06 179 ALA A O 1
ATOM 1396 N N . SER A 1 180 ? 11.284 -14.554 -27.171 1.00 84.56 180 SER A N 1
ATOM 1397 C CA . SER A 1 180 ? 12.227 -15.332 -27.982 1.00 84.56 180 SER A CA 1
ATOM 1398 C C . SER A 1 180 ? 12.443 -14.692 -29.349 1.00 84.56 180 SER A C 1
ATOM 1400 O O . SER A 1 180 ? 13.585 -14.433 -29.718 1.00 84.56 180 SER A O 1
ATOM 1402 N N . VAL A 1 181 ? 11.362 -14.337 -30.054 1.00 80.00 181 VAL A N 1
ATOM 1403 C CA . VAL A 1 181 ? 11.433 -13.642 -31.355 1.00 80.00 181 VAL A CA 1
ATOM 1404 C C . VAL A 1 181 ? 12.205 -12.329 -31.221 1.00 80.00 181 VAL A C 1
ATOM 1406 O O . VAL A 1 181 ? 13.170 -12.093 -31.944 1.00 80.00 181 VAL A O 1
ATOM 1409 N N . TRP A 1 182 ? 11.854 -11.514 -30.222 1.00 87.19 182 TRP A N 1
ATOM 1410 C CA . TRP A 1 182 ? 12.534 -10.245 -29.962 1.00 87.19 182 TRP A CA 1
ATOM 1411 C C . TRP A 1 182 ? 14.033 -10.415 -29.667 1.00 87.19 182 TRP A C 1
ATOM 1413 O O . TRP A 1 182 ? 14.846 -9.592 -30.097 1.00 87.19 182 TRP A O 1
ATOM 1423 N N . ALA A 1 183 ? 14.400 -11.454 -28.911 1.00 85.00 183 ALA A N 1
ATOM 1424 C CA . ALA A 1 183 ? 15.782 -11.714 -28.533 1.00 85.00 183 ALA A CA 1
ATOM 1425 C C . ALA A 1 183 ? 16.600 -12.239 -29.713 1.00 85.00 183 ALA A C 1
ATOM 1427 O O . ALA A 1 183 ? 17.737 -11.811 -29.862 1.00 85.00 183 ALA A O 1
ATOM 1428 N N . ILE A 1 184 ? 16.031 -13.091 -30.568 1.00 84.50 184 ILE A N 1
ATOM 1429 C CA . ILE A 1 184 ? 16.686 -13.604 -31.780 1.00 84.50 184 ILE A CA 1
ATOM 1430 C C . ILE A 1 184 ? 16.951 -12.466 -32.774 1.00 84.50 184 ILE A C 1
ATOM 1432 O O . ILE A 1 184 ? 18.060 -12.353 -33.282 1.00 84.50 184 ILE A O 1
ATOM 1436 N N . GLU A 1 185 ? 15.986 -11.565 -32.984 1.00 80.75 185 GLU A N 1
ATOM 1437 C CA . GLU A 1 185 ? 16.147 -10.399 -33.872 1.00 80.75 185 GLU A CA 1
ATOM 1438 C C . GLU A 1 185 ? 17.254 -9.429 -33.422 1.00 80.75 185 GLU A C 1
ATOM 1440 O O . GLU A 1 185 ? 17.824 -8.706 -34.237 1.00 80.75 185 GLU A O 1
ATOM 1445 N N . ARG A 1 186 ? 17.541 -9.371 -32.115 1.00 76.69 186 ARG A N 1
ATOM 1446 C CA . ARG A 1 186 ? 18.510 -8.438 -31.506 1.00 76.69 186 ARG A CA 1
ATOM 1447 C C . ARG A 1 186 ? 19.809 -9.090 -31.073 1.00 76.69 186 ARG A C 1
ATOM 1449 O O 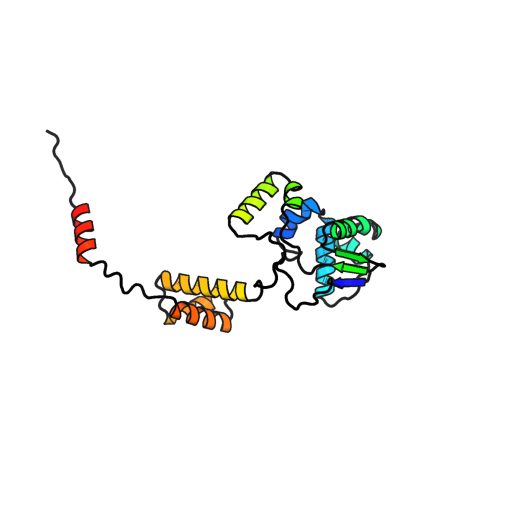. ARG A 1 186 ? 20.784 -8.391 -30.785 1.00 76.69 186 ARG A O 1
ATOM 1456 N N . HIS A 1 187 ? 19.824 -10.409 -30.981 1.00 71.81 187 HIS A N 1
ATOM 1457 C CA . HIS A 1 187 ? 21.030 -11.171 -30.773 1.00 71.81 187 HIS A CA 1
ATOM 1458 C C . HIS A 1 187 ? 21.774 -11.193 -32.100 1.00 71.81 187 HIS A C 1
ATOM 1460 O O . HIS A 1 187 ? 21.568 -12.065 -32.934 1.00 71.81 187 HIS A O 1
ATOM 1466 N N . VAL A 1 188 ? 22.639 -10.198 -32.292 1.00 62.44 188 VAL A N 1
ATOM 1467 C CA . VAL A 1 188 ? 23.698 -10.301 -33.289 1.00 62.44 188 VAL A CA 1
ATOM 1468 C C . VAL A 1 188 ? 24.555 -11.483 -32.832 1.00 62.44 188 VAL A C 1
ATOM 1470 O O . VAL A 1 188 ? 25.134 -11.391 -31.741 1.00 62.44 188 VAL A O 1
ATOM 1473 N N . PRO A 1 189 ? 24.582 -12.611 -33.570 1.00 53.34 189 PRO A N 1
ATOM 1474 C CA . PRO A 1 189 ? 25.497 -13.685 -33.236 1.00 53.34 189 PRO A CA 1
ATOM 1475 C C . PRO A 1 189 ? 26.895 -13.081 -33.184 1.00 53.34 189 PRO A C 1
ATOM 1477 O O . PRO A 1 189 ? 27.217 -12.177 -33.956 1.00 53.34 189 PRO A O 1
ATOM 1480 N N . ALA A 1 190 ? 27.721 -13.537 -32.248 1.00 49.97 190 ALA A N 1
ATOM 1481 C CA . ALA A 1 190 ? 29.128 -13.164 -32.187 1.00 49.97 190 ALA A CA 1
ATOM 1482 C C . ALA A 1 190 ? 29.892 -13.788 -33.374 1.00 49.97 190 ALA A C 1
ATOM 1484 O O . ALA A 1 190 ? 30.791 -14.599 -33.205 1.00 49.97 190 ALA A O 1
ATOM 1485 N N . SER A 1 191 ? 29.498 -13.427 -34.587 1.00 50.66 191 SER A N 1
ATOM 1486 C CA . SER A 1 191 ? 30.121 -13.753 -35.856 1.00 50.66 191 SER A CA 1
ATOM 1487 C C . SER A 1 191 ? 30.387 -12.427 -36.558 1.00 50.66 191 SER A C 1
ATOM 1489 O O . SER A 1 191 ? 29.668 -12.055 -37.477 1.00 50.66 191 SER A O 1
ATOM 1491 N N . ASP A 1 192 ? 31.336 -11.679 -35.992 1.00 44.09 192 ASP A N 1
ATOM 1492 C CA . ASP A 1 192 ? 32.231 -10.771 -36.730 1.00 44.09 192 ASP A CA 1
ATOM 1493 C C . ASP A 1 192 ? 33.376 -10.194 -35.874 1.00 44.09 192 ASP A C 1
ATOM 1495 O O . ASP A 1 192 ? 34.059 -9.256 -36.272 1.00 44.09 192 ASP A O 1
ATOM 1499 N N . SER A 1 193 ? 33.679 -10.802 -34.723 1.00 38.59 193 SER A N 1
ATOM 1500 C CA . SER A 1 193 ? 35.037 -10.726 -34.184 1.00 38.59 193 SER A CA 1
ATOM 1501 C C . SER A 1 193 ? 35.714 -12.046 -34.505 1.00 38.59 193 SER A C 1
ATOM 1503 O O . SER A 1 193 ? 35.698 -12.979 -33.705 1.00 38.59 193 SER A O 1
ATOM 1505 N N . ILE A 1 194 ? 36.281 -12.126 -35.709 1.00 43.50 194 ILE A N 1
ATOM 1506 C CA . ILE A 1 194 ? 37.393 -13.034 -35.978 1.00 43.50 194 ILE A CA 1
ATOM 1507 C C . ILE A 1 194 ? 38.514 -12.575 -35.038 1.00 43.50 194 ILE A C 1
ATOM 1509 O O . ILE A 1 194 ? 39.328 -11.728 -35.385 1.00 43.50 194 ILE A O 1
ATOM 1513 N N . CYS A 1 195 ? 38.514 -13.074 -33.804 1.00 40.81 195 CYS A N 1
ATOM 1514 C CA . CYS A 1 195 ? 39.765 -13.249 -33.091 1.00 40.81 195 CYS A CA 1
ATOM 1515 C C . CYS A 1 195 ? 40.393 -14.470 -33.747 1.00 40.81 195 CYS A C 1
ATOM 1517 O O . CYS A 1 195 ? 39.941 -15.593 -33.532 1.00 40.81 195 CYS A O 1
ATOM 1519 N N . ASP A 1 196 ? 41.340 -14.207 -34.645 1.00 44.28 196 ASP A N 1
ATOM 1520 C CA . ASP A 1 196 ? 42.120 -15.218 -35.340 1.00 44.28 196 ASP A CA 1
ATOM 1521 C C . ASP A 1 196 ? 42.631 -16.226 -34.294 1.00 44.28 196 ASP A C 1
ATOM 1523 O O . ASP A 1 196 ? 43.357 -15.865 -33.366 1.00 44.28 196 ASP A O 1
ATOM 1527 N N . GLU A 1 197 ? 42.217 -17.494 -34.392 1.00 43.41 197 GLU A N 1
ATOM 1528 C CA . GLU A 1 197 ? 42.651 -18.572 -33.485 1.00 43.41 197 GLU A CA 1
ATOM 1529 C C . GLU A 1 197 ? 44.185 -18.715 -33.462 1.00 43.41 197 GLU A C 1
ATOM 1531 O O . GLU A 1 197 ? 44.748 -19.309 -32.539 1.00 43.41 197 GLU A O 1
ATOM 1536 N N . ARG A 1 198 ? 44.888 -18.154 -34.458 1.00 47.88 198 ARG A N 1
ATOM 1537 C CA . ARG A 1 198 ? 46.344 -17.975 -34.427 1.00 47.88 198 ARG A CA 1
ATOM 1538 C C . ARG A 1 198 ? 46.817 -16.995 -33.361 1.00 47.88 198 ARG A C 1
ATOM 1540 O O . ARG A 1 198 ? 47.788 -17.311 -32.685 1.00 47.88 198 ARG A O 1
ATOM 1547 N N . GLU A 1 199 ? 46.142 -15.866 -33.185 1.00 46.50 199 GLU A N 1
ATOM 1548 C CA . GLU A 1 199 ? 46.564 -14.787 -32.286 1.00 46.50 199 GLU A CA 1
ATOM 1549 C C . GLU A 1 199 ? 46.360 -15.189 -30.815 1.00 46.50 199 GLU A C 1
ATOM 1551 O O . GLU A 1 199 ? 47.238 -14.989 -29.978 1.00 46.50 199 GLU A O 1
ATOM 1556 N N . ILE A 1 200 ? 45.261 -15.892 -30.506 1.00 42.97 200 ILE A N 1
ATOM 1557 C CA . ILE A 1 200 ? 45.031 -16.468 -29.168 1.00 42.97 200 ILE A CA 1
ATOM 1558 C C . ILE A 1 200 ? 46.027 -17.602 -28.881 1.00 42.97 200 ILE A C 1
ATOM 1560 O O . ILE A 1 200 ? 46.526 -17.711 -27.762 1.00 42.97 200 ILE A O 1
ATOM 1564 N N . ARG A 1 201 ? 46.371 -18.425 -29.880 1.00 45.62 201 ARG A N 1
ATOM 1565 C CA . ARG A 1 201 ? 47.353 -19.506 -29.716 1.00 45.62 201 ARG A CA 1
ATOM 1566 C C . ARG A 1 201 ? 48.781 -18.987 -29.542 1.00 45.62 201 ARG A C 1
ATOM 1568 O O . ARG A 1 201 ? 49.472 -19.518 -28.684 1.00 45.62 201 ARG A O 1
ATOM 1575 N N . GLU A 1 202 ? 49.193 -17.939 -30.255 1.00 50.25 202 GLU A N 1
ATOM 1576 C CA . GLU A 1 202 ? 50.501 -17.292 -30.052 1.00 50.25 202 GLU A CA 1
ATOM 1577 C C . GLU A 1 202 ? 50.606 -16.631 -28.672 1.00 50.25 202 GLU A C 1
ATOM 1579 O O . GLU A 1 202 ? 51.628 -16.771 -28.001 1.00 50.25 202 GLU A O 1
ATOM 1584 N N . ILE A 1 203 ? 49.538 -15.979 -28.199 1.00 50.69 203 ILE A N 1
ATOM 1585 C CA . ILE A 1 203 ? 49.497 -15.384 -26.854 1.00 50.69 203 ILE A CA 1
ATOM 1586 C C . ILE A 1 203 ? 49.528 -16.475 -25.770 1.00 50.69 203 ILE A C 1
ATOM 1588 O O . ILE A 1 203 ? 50.216 -16.323 -24.758 1.00 50.69 203 ILE A O 1
ATOM 1592 N N . CYS A 1 204 ? 48.830 -17.595 -25.976 1.00 39.84 204 CYS A N 1
ATOM 1593 C CA . CYS A 1 204 ? 48.847 -18.721 -25.044 1.00 39.84 204 CYS A CA 1
ATOM 1594 C C . CYS A 1 204 ? 50.168 -19.514 -25.076 1.00 39.84 204 CYS A C 1
ATOM 1596 O O . CYS A 1 204 ? 50.631 -19.919 -24.013 1.00 39.84 204 CYS A O 1
ATOM 1598 N N . GLU A 1 205 ? 50.812 -19.702 -26.235 1.00 46.25 205 GLU A N 1
ATOM 1599 C CA . GLU A 1 205 ? 52.132 -20.351 -26.341 1.00 46.25 205 GLU A CA 1
ATOM 1600 C C . GLU A 1 205 ? 53.247 -19.479 -25.749 1.00 46.25 205 GLU A C 1
ATOM 1602 O O . GLU A 1 205 ? 54.105 -19.996 -25.032 1.00 46.25 205 GLU A O 1
ATOM 1607 N N . ALA A 1 206 ? 53.203 -18.156 -25.946 1.00 49.62 206 ALA A N 1
ATOM 1608 C CA . ALA A 1 206 ? 54.150 -17.225 -25.329 1.00 49.62 206 ALA A CA 1
ATOM 1609 C C . ALA A 1 206 ? 54.037 -17.188 -23.793 1.00 49.62 206 ALA A C 1
ATOM 1611 O O . ALA A 1 206 ? 55.027 -16.942 -23.105 1.00 49.62 206 ALA A O 1
ATOM 1612 N N . ALA A 1 207 ? 52.850 -17.469 -23.246 1.00 44.44 207 ALA A N 1
ATOM 1613 C CA . ALA A 1 207 ? 52.605 -17.534 -21.805 1.00 44.44 207 ALA A CA 1
ATOM 1614 C C . ALA A 1 207 ? 52.954 -18.896 -21.165 1.00 44.44 207 ALA A C 1
ATOM 1616 O O . ALA A 1 207 ? 52.958 -19.003 -19.938 1.00 44.44 207 ALA A O 1
ATOM 1617 N N . LEU A 1 208 ? 53.241 -19.932 -21.965 1.00 44.91 208 LEU A N 1
ATOM 1618 C CA . LEU A 1 208 ? 53.469 -21.311 -21.506 1.00 44.91 208 LEU A CA 1
ATOM 1619 C C . LEU A 1 208 ? 54.934 -21.770 -21.569 1.00 44.91 208 LEU A C 1
ATOM 1621 O O . LEU A 1 208 ? 55.210 -22.916 -21.214 1.00 44.91 208 LEU A O 1
ATOM 1625 N N . VAL A 1 209 ? 55.884 -20.909 -21.950 1.00 43.69 209 VAL A N 1
ATOM 1626 C CA . VAL A 1 209 ? 57.312 -21.214 -21.767 1.00 43.69 209 VAL A CA 1
ATOM 1627 C C . VAL A 1 209 ? 57.694 -20.907 -20.315 1.00 43.69 209 VAL A C 1
ATOM 1629 O O . VAL A 1 209 ? 57.726 -19.735 -19.933 1.00 43.69 209 VAL A O 1
ATOM 1632 N N . PRO A 1 210 ? 58.000 -21.912 -19.474 1.00 40.59 210 PRO A N 1
ATOM 1633 C CA . PRO A 1 210 ? 58.552 -21.642 -18.160 1.00 40.59 210 PRO A CA 1
ATOM 1634 C C . PRO A 1 210 ? 59.938 -21.020 -18.342 1.00 40.59 210 PRO A C 1
ATOM 1636 O O . PRO A 1 210 ? 60.834 -21.630 -18.925 1.00 40.59 210 PRO A O 1
ATOM 1639 N N . THR A 1 211 ? 60.138 -19.816 -17.806 1.00 55.28 211 THR A N 1
ATOM 1640 C CA . THR A 1 211 ? 61.472 -19.307 -17.476 1.00 55.28 211 THR A CA 1
ATOM 1641 C C . THR A 1 211 ? 62.041 -20.176 -16.358 1.00 55.28 211 THR A C 1
ATOM 1643 O O . THR A 1 211 ? 61.994 -19.826 -15.179 1.00 55.28 211 THR A O 1
ATOM 1646 N N . SER A 1 212 ? 62.522 -21.357 -16.735 1.00 47.91 212 SER A N 1
ATOM 1647 C CA . SER A 1 212 ? 63.450 -22.128 -15.933 1.00 47.91 212 SER A CA 1
ATOM 1648 C C . SER A 1 212 ? 64.826 -21.496 -16.078 1.00 47.91 212 SER A C 1
ATOM 1650 O O . SER A 1 212 ? 65.459 -21.588 -17.122 1.00 47.91 212 SER A O 1
ATOM 1652 N N . ASP A 1 213 ? 65.241 -20.915 -14.960 1.00 45.97 213 ASP A N 1
ATOM 1653 C CA . ASP A 1 213 ? 66.607 -20.908 -14.458 1.00 45.97 213 ASP A CA 1
ATOM 1654 C C . ASP A 1 213 ? 67.621 -19.975 -15.135 1.00 45.97 213 ASP A C 1
ATOM 1656 O O . ASP A 1 213 ? 68.027 -20.159 -16.280 1.00 45.97 213 ASP A O 1
ATOM 1660 N N . GLN A 1 214 ? 68.105 -19.013 -14.348 1.00 39.88 214 GLN A N 1
ATOM 1661 C CA . GLN A 1 214 ? 69.526 -18.972 -14.005 1.00 39.88 214 GLN A CA 1
ATOM 1662 C C . GLN A 1 214 ? 69.739 -18.061 -12.790 1.00 39.88 214 GLN A C 1
ATOM 1664 O O . GLN A 1 214 ? 69.777 -16.836 -12.896 1.00 39.88 214 GLN A O 1
ATOM 1669 N N . SER A 1 215 ? 69.887 -18.692 -11.622 1.00 45.94 215 SER A N 1
ATOM 1670 C CA . SER A 1 215 ? 70.840 -18.199 -10.626 1.00 45.94 215 SER A CA 1
ATOM 1671 C C . SER A 1 215 ? 72.249 -18.563 -11.097 1.00 45.94 215 SER A C 1
ATOM 1673 O O . SER A 1 215 ? 72.561 -19.747 -11.221 1.00 45.94 215 SER A O 1
ATOM 1675 N N . ALA A 1 216 ? 73.087 -17.553 -11.311 1.00 43.41 216 ALA A N 1
ATOM 1676 C CA . ALA A 1 216 ? 74.526 -17.585 -11.058 1.00 43.41 216 ALA A CA 1
ATOM 1677 C C . ALA A 1 216 ? 74.981 -16.159 -10.732 1.00 43.41 216 ALA A C 1
ATOM 1679 O O . ALA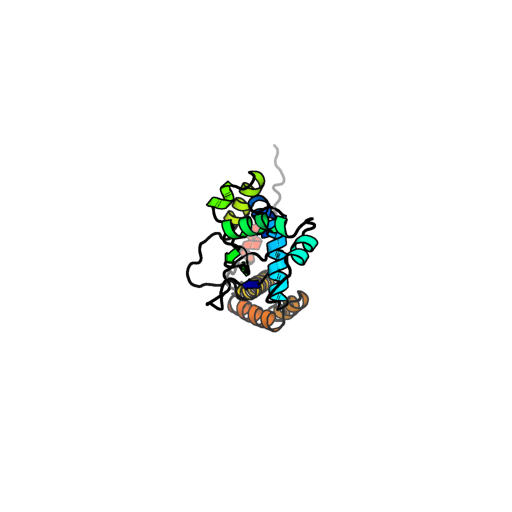 A 1 216 ? 74.638 -15.246 -11.517 1.00 43.41 216 ALA A O 1
#

Secondary structure (DSSP, 8-state):
-EEEE---SSSSPPS-B-TTSHHIIIIIHHHH-HHHHHHHHHHHHHHHTT-SB--HHHHHHHTT-S-GGGGHHHHHHHHHTTSEEEETTEEEE-SSBPPPPHHHHTTS-HHHHHHHHHHHHTTSS------S----STHHHHHHHHHHHHHHHHTT--GGGHHHHHHHTT--HHHHHHHHHHHHHH---S-S----HHHHHHHHHHTSS-------

Foldseek 3Di:
DFEEAPDPPDPCQDDAAALPDPQCVLQVCLQLPPLLSLLQNVRLVCVVVVHRDDDLVVSCVSSVHPDSVVCPSSLVSCVVQVQWDQDPNYIHGRRHHALDAPVSLVVDDPVSSVVSVVCVVVVVHDRDDDDPDDDPDCVVVLVVLLVQLLVCVVVVNDLVCSLVVSVVVVDDSVSSVSSSVNNVVVCPDPPPPCPPPVVVVVVVVVVPDDPDDDDD